Protein AF-A0A2N6A8Q1-F1 (afdb_monomer_lite)

Foldseek 3Di:
DDPPPPPPDDPPPPPDQAPLLVVLVVLLVVLLVCFLVDLDDPDPDDDDDDDDDDDDDDDPCPVVVLQVVCSSGALFLGSVLLVQLLVLLLVLLVLLCPFPDCVRHQDSSNNSLLSSLSSLLQSQWGWDFDDDPDDPLFTFIDGPQPVSLVVSLVVSCVVCVVVCVVRPPDPVVSVLSNLLSNQLSQQLGFPDQAPVQLATDRDRDLPGDLSSLSSNCSSLLCLQAPLVVLVSSLLSVLCNGGVSLVVQLQCQQAVHDDDPVSQVVNLVSVLVSLVSQLSHLRSLVCLQPPFDAHPVGHTGGRSLVSDDPSSSVSVCVNRHRSVVNNVVSVVVSVVSVPDGSQRVSVVNVSHHDD

pLDDT: mean 81.66, std 20.75, range [24.95, 98.5]

Radius of gyration: 23.01 Å; chains: 1; bounding box: 52×52×86 Å

Sequence (354 aa):
MRDDRQTTVDPREVGEKTELTKIMEEKTIHVLQSVGERYGSYQDGMPNPVEDEQFVGYEQNAFEPFTQNINEQLPFHNRNHSEKIVIRVEEMCEEINNSDDPSVHISEEMKAILKYAAAMHDIGQETKIVPYGHGDDENIRNYKSGTNEDISIEQALVEIEAHLQEHIADEETKELYRNIIKHAIEGTKPKNFDLSTGTIYQQLDTEAPWQAHLIAYADIGGSSMAPETYMLEGDSFLLEQNPYILQAFTTYRDGKKVNDETKEKVEKKIKGWDKVQIGWAKGRKQMFFEGSKTEDGDNIPADISHVPDAVQKQLKKRFDKYDTSIDLATQRQELRKDMAFEQLAENFGFAHAA

Secondary structure (DSSP, 8-state):
----------TTS-PPPPHHHHHHHHHHHHHHHHTTT------TTSPP---------S-TTSSHHHHHHHHHS-SSSSHHHHHHHHHHHHHHHHHHHT-S-GGGPPPHHHHHHHHHHHHHTTTT--EEEE--SSSGGG-EEEE-TTHHHHHHHHHHHHHHHHHHHHH---HHHHHHHHHHHHHHHHTTSEEEEETTTTEEEE---TTS-GGGHHHHHHHT-HHHH-HHHHHHHHHHHHHHH-HHHHHHHHHHHTTPPPPHHHHHHHHHHHHHHHHHHHHHHHHHHHHHHT-EE-TT-PEEPPGGGGS-HHHHHHHHHHT--HHHHHHHHHHHHHHHTT--HHHHHHHTT-PPP-

Structure (mmCIF, N/CA/C/O backbone):
data_AF-A0A2N6A8Q1-F1
#
_entry.id   AF-A0A2N6A8Q1-F1
#
loop_
_atom_site.group_PDB
_atom_site.id
_atom_site.type_symbol
_atom_site.label_atom_id
_atom_site.label_alt_id
_atom_site.label_comp_id
_atom_site.label_asym_id
_atom_site.label_entity_id
_atom_site.label_seq_id
_atom_site.pdbx_PDB_ins_code
_atom_site.Cartn_x
_atom_site.Cartn_y
_atom_site.Cartn_z
_atom_site.occupancy
_atom_site.B_iso_or_equiv
_atom_site.auth_seq_id
_atom_site.auth_comp_id
_atom_site.auth_asym_id
_atom_site.auth_atom_id
_atom_site.pdbx_PDB_model_num
ATOM 1 N N . MET A 1 1 ? 20.836 -22.564 -50.838 1.00 40.94 1 MET A N 1
ATOM 2 C CA . MET A 1 1 ? 19.959 -22.798 -49.676 1.00 40.94 1 MET A CA 1
ATOM 3 C C . MET A 1 1 ? 20.847 -22.798 -48.445 1.00 40.94 1 MET A C 1
ATOM 5 O O . MET A 1 1 ? 21.522 -23.788 -48.204 1.00 40.94 1 MET A O 1
ATOM 9 N N . ARG A 1 2 ? 20.975 -21.645 -47.781 1.00 35.62 2 ARG A N 1
ATOM 10 C CA . ARG A 1 2 ? 21.592 -21.547 -46.455 1.00 35.62 2 ARG A CA 1
ATOM 11 C C . ARG A 1 2 ? 20.433 -21.486 -45.468 1.00 35.62 2 ARG A C 1
ATOM 13 O O . ARG A 1 2 ? 19.520 -20.692 -45.661 1.00 35.62 2 ARG A O 1
ATOM 20 N N . ASP A 1 3 ? 20.438 -22.443 -44.555 1.00 40.31 3 ASP A N 1
ATOM 21 C CA . ASP A 1 3 ? 19.442 -22.654 -43.512 1.00 40.31 3 ASP A CA 1
ATOM 22 C C . ASP A 1 3 ? 19.799 -21.703 -42.360 1.00 40.31 3 ASP A C 1
ATOM 24 O O . ASP A 1 3 ? 20.601 -22.048 -41.494 1.00 40.31 3 ASP A O 1
ATOM 28 N N . ASP A 1 4 ? 19.293 -20.467 -42.417 1.00 38.31 4 ASP A N 1
ATOM 29 C CA . ASP A 1 4 ? 19.402 -19.495 -41.324 1.00 38.31 4 ASP A CA 1
ATOM 30 C C . ASP A 1 4 ? 18.372 -19.866 -40.254 1.00 38.31 4 ASP A C 1
ATOM 32 O O . ASP A 1 4 ? 17.245 -19.367 -40.223 1.00 38.31 4 ASP A O 1
ATOM 36 N N . ARG A 1 5 ? 18.753 -20.790 -39.371 1.00 40.62 5 ARG A N 1
ATOM 37 C CA . ARG A 1 5 ? 18.002 -21.040 -38.140 1.00 40.62 5 ARG A CA 1
ATOM 38 C C . ARG A 1 5 ? 18.244 -19.875 -37.193 1.00 40.62 5 ARG A C 1
ATOM 40 O O . ARG A 1 5 ? 19.236 -19.854 -36.470 1.00 40.62 5 ARG A O 1
ATOM 47 N N . GLN A 1 6 ? 17.320 -18.920 -37.197 1.00 38.47 6 GLN A N 1
ATOM 48 C CA . GLN A 1 6 ? 17.099 -18.051 -36.049 1.00 38.47 6 GLN A CA 1
ATOM 49 C C . GLN A 1 6 ? 16.757 -18.946 -34.855 1.00 38.47 6 GLN A C 1
ATOM 51 O O . GLN A 1 6 ? 15.674 -19.522 -34.775 1.00 38.47 6 GLN A O 1
ATOM 56 N N . THR A 1 7 ? 17.714 -19.108 -33.948 1.00 39.59 7 THR A N 1
ATOM 57 C CA . THR A 1 7 ? 17.461 -19.623 -32.607 1.00 39.59 7 THR A CA 1
ATOM 58 C C . THR A 1 7 ? 16.582 -18.608 -31.891 1.00 39.59 7 THR A C 1
ATOM 60 O O . THR A 1 7 ? 17.060 -17.571 -31.436 1.00 39.59 7 THR A O 1
ATOM 63 N N . THR A 1 8 ? 15.283 -18.883 -31.837 1.00 40.97 8 THR A N 1
ATOM 64 C CA . THR A 1 8 ? 14.369 -18.254 -30.887 1.00 40.97 8 THR A CA 1
ATOM 65 C C . THR A 1 8 ? 14.810 -18.684 -29.493 1.00 40.97 8 THR A C 1
ATOM 67 O O . THR A 1 8 ? 14.558 -19.821 -29.093 1.00 40.97 8 THR A O 1
ATOM 70 N N . VAL A 1 9 ? 15.539 -17.811 -28.799 1.00 39.53 9 VAL A N 1
ATOM 71 C CA . VAL A 1 9 ? 15.808 -17.962 -27.367 1.00 39.53 9 VAL A CA 1
ATOM 72 C C . VAL A 1 9 ? 14.459 -17.851 -26.663 1.00 39.53 9 VAL A C 1
ATOM 74 O O . VAL A 1 9 ? 13.722 -16.891 -26.891 1.00 39.53 9 VAL A O 1
ATOM 77 N N . ASP A 1 10 ? 14.101 -18.875 -25.893 1.00 42.53 10 ASP A N 1
ATOM 78 C CA . ASP A 1 10 ? 12.915 -18.845 -25.045 1.00 42.53 10 ASP A CA 1
ATOM 79 C C . ASP A 1 10 ? 13.147 -17.761 -23.975 1.00 42.53 10 ASP A C 1
ATOM 81 O O . ASP A 1 10 ? 14.107 -17.883 -23.213 1.00 42.53 10 ASP A O 1
ATOM 85 N N . PRO A 1 11 ? 12.315 -16.707 -23.885 1.00 46.44 11 PRO A N 1
ATOM 86 C CA . PRO A 1 11 ? 12.474 -15.646 -22.885 1.00 46.44 11 PRO A CA 1
ATOM 87 C C . PRO A 1 11 ? 12.327 -16.140 -21.432 1.00 46.44 11 PRO A C 1
ATOM 89 O O . PRO A 1 11 ? 12.464 -15.354 -20.501 1.00 46.44 11 PRO A O 1
ATOM 92 N N . ARG A 1 12 ? 12.063 -17.439 -21.225 1.00 47.03 12 ARG A N 1
ATOM 93 C CA . ARG A 1 12 ? 12.013 -18.115 -19.922 1.00 47.03 12 ARG A CA 1
ATOM 94 C C . ARG A 1 12 ? 13.314 -18.822 -19.532 1.00 47.03 12 ARG A C 1
ATOM 96 O O . ARG A 1 12 ? 13.332 -19.497 -18.502 1.00 47.03 12 ARG A O 1
ATOM 103 N N . GLU A 1 13 ? 14.393 -18.718 -20.312 1.00 43.72 13 GLU A N 1
ATOM 104 C CA . GLU A 1 13 ? 15.714 -19.082 -19.790 1.00 43.72 13 GLU A CA 1
ATOM 105 C C . GLU A 1 13 ? 16.045 -18.130 -18.637 1.00 43.72 13 GLU A C 1
ATOM 107 O O . GLU A 1 13 ? 16.240 -16.934 -18.839 1.00 43.72 13 GLU A O 1
ATOM 112 N N . VAL A 1 14 ? 16.055 -18.670 -17.414 1.00 49.25 14 VAL A N 1
ATOM 113 C CA . VAL A 1 14 ? 16.472 -17.969 -16.197 1.00 49.25 14 VAL A CA 1
ATOM 114 C C . VAL A 1 14 ? 17.946 -17.607 -16.369 1.00 49.25 14 VAL A C 1
ATOM 116 O O . VAL A 1 14 ? 18.834 -18.388 -16.028 1.00 49.25 14 VAL A O 1
ATOM 119 N N . GLY A 1 15 ? 18.200 -16.455 -16.989 1.00 58.22 15 GLY A N 1
ATOM 120 C CA . GLY A 1 15 ? 19.531 -15.884 -17.107 1.00 58.22 15 GLY A CA 1
ATOM 121 C C . GLY A 1 15 ? 20.139 -15.706 -15.720 1.00 58.22 15 GLY A C 1
ATOM 122 O O . GLY A 1 15 ? 19.426 -15.530 -14.728 1.00 58.22 15 GLY A O 1
ATOM 123 N N . GLU A 1 16 ? 21.466 -15.778 -15.632 1.00 73.31 16 GLU A N 1
ATOM 124 C CA . GLU A 1 16 ? 22.155 -15.428 -14.393 1.00 73.31 16 GLU A CA 1
ATOM 125 C C . GLU A 1 16 ? 21.721 -14.021 -13.959 1.00 73.31 16 GLU A C 1
ATOM 127 O O . GLU A 1 16 ? 21.767 -13.079 -14.752 1.00 73.31 16 GLU A O 1
ATOM 132 N N . LYS A 1 17 ? 21.270 -13.884 -12.704 1.00 86.81 17 LYS A N 1
ATOM 133 C CA . LYS A 1 17 ? 20.898 -12.583 -12.134 1.00 86.81 17 LYS A CA 1
ATOM 134 C C . LYS A 1 17 ? 22.053 -11.601 -12.315 1.00 86.81 17 LYS A C 1
ATOM 136 O O . LYS A 1 17 ? 23.193 -11.933 -11.969 1.00 86.81 17 LYS A O 1
ATOM 141 N N . THR A 1 18 ? 21.747 -10.396 -12.801 1.00 90.00 18 THR A N 1
ATOM 142 C CA . THR A 1 18 ? 22.739 -9.317 -12.877 1.00 90.00 18 THR A CA 1
ATOM 143 C C . THR A 1 18 ? 23.256 -9.003 -11.475 1.00 90.00 18 THR A C 1
ATOM 145 O O . THR A 1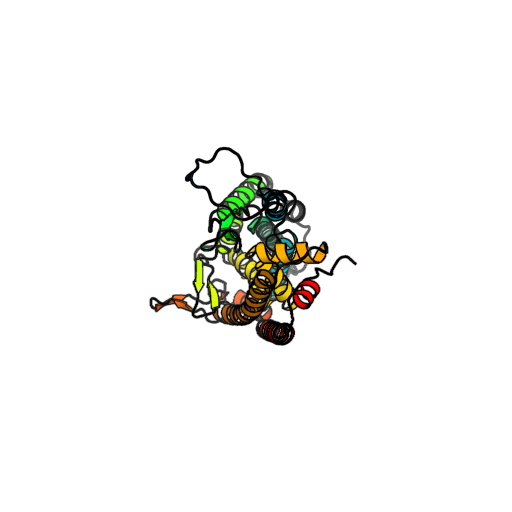 18 ? 22.578 -9.254 -10.475 1.00 90.00 18 THR A O 1
ATOM 148 N N . GLU A 1 19 ? 24.472 -8.467 -11.381 1.00 92.81 19 GLU A N 1
ATOM 149 C CA . GLU A 1 19 ? 25.029 -8.102 -10.077 1.00 92.81 19 GLU A CA 1
ATOM 150 C C . GLU A 1 19 ? 24.172 -7.036 -9.385 1.00 92.81 19 GLU A C 1
ATOM 152 O O . GLU A 1 19 ? 23.875 -7.166 -8.201 1.00 92.81 19 GLU A O 1
ATOM 157 N N . LEU A 1 20 ? 23.650 -6.067 -10.149 1.00 92.38 20 LEU A N 1
ATOM 158 C CA . LEU A 1 20 ? 22.705 -5.082 -9.628 1.00 92.38 20 LEU A CA 1
ATOM 159 C C . LEU A 1 20 ? 21.435 -5.741 -9.074 1.00 92.38 20 LEU A C 1
ATOM 161 O O . LEU A 1 20 ? 20.997 -5.372 -7.990 1.00 92.38 20 LEU A O 1
ATOM 165 N N . THR A 1 21 ? 20.875 -6.745 -9.762 1.00 95.56 21 THR A N 1
ATOM 166 C CA . THR A 1 21 ? 19.697 -7.486 -9.270 1.00 95.56 21 THR A CA 1
ATOM 167 C C . THR A 1 21 ? 19.963 -8.082 -7.885 1.00 95.56 21 THR A C 1
ATOM 169 O O . THR A 1 21 ? 19.154 -7.903 -6.978 1.00 95.56 21 THR A O 1
ATOM 172 N N . LYS A 1 22 ? 21.112 -8.745 -7.689 1.00 95.75 22 LYS A N 1
ATOM 173 C CA . LYS A 1 22 ? 21.476 -9.336 -6.388 1.00 95.75 22 LYS A CA 1
ATOM 174 C C . LYS A 1 22 ? 21.639 -8.268 -5.308 1.00 95.75 22 LYS A C 1
ATOM 176 O O . LYS A 1 22 ? 21.097 -8.423 -4.218 1.00 95.75 22 LYS A O 1
ATOM 181 N N . ILE A 1 23 ? 22.332 -7.172 -5.624 1.00 95.19 23 ILE A N 1
ATOM 182 C CA . ILE A 1 23 ? 22.539 -6.060 -4.688 1.00 95.19 23 ILE A CA 1
ATOM 183 C C . ILE A 1 23 ? 21.193 -5.458 -4.280 1.00 95.19 23 ILE A C 1
ATOM 185 O O . ILE A 1 23 ? 20.958 -5.242 -3.098 1.00 95.19 23 ILE A O 1
ATOM 189 N N . MET A 1 24 ? 20.281 -5.223 -5.224 1.00 96.25 24 MET A N 1
ATOM 190 C CA . MET A 1 24 ? 18.956 -4.674 -4.923 1.00 96.25 24 MET A CA 1
ATOM 191 C C . MET A 1 24 ? 18.111 -5.622 -4.069 1.00 96.25 24 MET A C 1
ATOM 193 O O . MET A 1 24 ? 17.415 -5.166 -3.161 1.00 96.25 24 MET A O 1
ATOM 197 N N . GLU A 1 25 ? 18.202 -6.935 -4.280 1.00 95.81 25 GLU A N 1
ATOM 198 C CA . GLU A 1 25 ? 17.561 -7.925 -3.406 1.00 95.81 25 GLU A CA 1
ATOM 199 C C . GLU A 1 25 ? 18.131 -7.886 -1.978 1.00 95.81 25 GLU A C 1
ATOM 201 O O . GLU A 1 25 ? 17.367 -7.853 -1.011 1.00 95.81 25 GLU A O 1
ATOM 206 N N . GLU A 1 26 ? 19.457 -7.827 -1.829 1.00 95.31 26 GLU A N 1
ATOM 207 C CA . GLU A 1 26 ? 20.118 -7.700 -0.524 1.00 95.31 26 GLU A CA 1
ATOM 208 C C . GLU A 1 26 ? 19.752 -6.387 0.178 1.00 95.31 26 GLU A C 1
ATOM 210 O O . GLU A 1 26 ? 19.434 -6.383 1.370 1.00 95.31 26 GLU A O 1
ATOM 215 N N . LYS A 1 27 ? 19.732 -5.276 -0.564 1.00 94.12 27 LYS A N 1
ATOM 216 C CA . LYS A 1 27 ? 19.331 -3.959 -0.062 1.00 94.12 27 LYS A CA 1
ATOM 217 C C . LYS A 1 27 ? 17.878 -3.934 0.374 1.00 94.12 27 LYS A C 1
ATOM 219 O O . LYS A 1 27 ? 17.594 -3.448 1.460 1.00 94.12 27 LYS A O 1
ATOM 224 N N . THR A 1 28 ? 16.980 -4.529 -0.405 1.00 95.88 28 THR A N 1
ATOM 225 C CA . THR A 1 28 ? 15.569 -4.681 -0.028 1.00 95.88 28 THR A CA 1
ATOM 226 C C . THR A 1 28 ? 15.453 -5.378 1.331 1.00 95.88 28 THR A C 1
ATOM 228 O O . THR A 1 28 ? 14.771 -4.883 2.222 1.00 95.88 28 THR A O 1
ATOM 231 N N . ILE A 1 29 ? 16.174 -6.486 1.540 1.00 93.62 29 ILE A N 1
ATOM 232 C CA . ILE A 1 29 ? 16.180 -7.206 2.824 1.00 93.62 29 ILE A CA 1
ATOM 233 C C . ILE A 1 29 ? 16.749 -6.332 3.950 1.00 93.62 29 ILE A C 1
ATOM 235 O O . ILE A 1 29 ? 16.171 -6.290 5.036 1.00 93.62 29 ILE A O 1
ATOM 239 N N . HIS A 1 30 ? 17.862 -5.636 3.705 1.00 90.88 30 HIS A N 1
ATOM 240 C CA . HIS A 1 30 ? 18.494 -4.766 4.697 1.00 90.88 30 HIS A CA 1
ATOM 241 C C . HIS A 1 30 ? 17.577 -3.616 5.129 1.00 90.88 30 HIS A C 1
ATOM 243 O O . HIS A 1 30 ? 17.427 -3.361 6.324 1.00 90.88 30 HIS A O 1
ATOM 249 N N . VAL A 1 31 ? 16.914 -2.971 4.168 1.00 89.00 31 VAL A N 1
ATOM 250 C CA . VAL A 1 31 ? 15.929 -1.918 4.421 1.00 89.00 31 VAL A CA 1
ATOM 251 C C . VAL A 1 31 ? 14.809 -2.472 5.286 1.00 89.00 31 VAL A C 1
ATOM 253 O O . VAL A 1 31 ? 14.607 -1.970 6.386 1.00 89.00 31 VAL A O 1
ATOM 256 N N . LEU A 1 32 ? 14.165 -3.569 4.874 1.00 87.56 32 LEU A N 1
ATOM 257 C CA . LEU A 1 32 ? 13.068 -4.179 5.634 1.00 87.56 32 LEU A CA 1
ATOM 258 C C . LEU A 1 32 ? 13.480 -4.571 7.060 1.00 87.56 32 LEU A C 1
ATOM 260 O O . LEU A 1 32 ? 12.670 -4.478 7.973 1.00 87.56 32 LEU A O 1
ATOM 264 N N . GLN A 1 33 ? 14.731 -4.983 7.280 1.00 83.94 33 GLN A N 1
ATOM 265 C CA . GLN A 1 33 ? 15.249 -5.269 8.621 1.00 83.94 33 GLN A CA 1
ATOM 266 C C . GLN A 1 33 ? 15.471 -4.012 9.473 1.00 83.94 33 GLN A C 1
ATOM 268 O O . GLN A 1 33 ? 15.377 -4.105 10.691 1.00 83.94 33 GLN A O 1
ATOM 273 N N . SER A 1 34 ? 15.748 -2.864 8.853 1.00 77.38 34 SER A N 1
ATOM 274 C CA . SER A 1 34 ? 15.989 -1.596 9.555 1.00 77.38 34 SER A CA 1
ATOM 275 C C . SER A 1 34 ? 14.724 -0.752 9.765 1.00 77.38 34 SER A C 1
ATOM 277 O O . SER A 1 34 ? 14.672 0.037 10.713 1.00 77.38 34 SER A O 1
ATOM 279 N N . VAL A 1 35 ? 13.680 -0.948 8.946 1.00 68.75 35 VAL A N 1
ATOM 280 C CA . VAL A 1 35 ? 12.334 -0.406 9.192 1.00 68.75 35 VAL A CA 1
ATOM 281 C C . VAL A 1 35 ? 11.839 -0.978 10.528 1.00 68.75 35 VAL A C 1
ATOM 283 O O . VAL A 1 35 ? 11.717 -2.190 10.684 1.00 68.75 35 VAL A O 1
ATOM 286 N N . GLY A 1 36 ? 11.592 -0.128 11.528 1.00 51.16 36 GLY A N 1
ATOM 287 C CA . GLY A 1 36 ? 11.292 -0.574 12.900 1.00 51.16 36 GLY A CA 1
ATOM 288 C C . GLY A 1 36 ? 12.426 -0.445 13.913 1.00 51.16 36 GLY A C 1
ATOM 289 O O . GLY A 1 36 ? 12.140 -0.369 15.103 1.00 51.16 36 GLY A O 1
ATOM 290 N N . GLU A 1 37 ? 13.686 -0.365 13.480 1.00 43.78 37 GLU A N 1
ATOM 291 C CA . GLU A 1 37 ? 14.828 -0.103 14.375 1.00 43.78 37 GLU A CA 1
ATOM 292 C C . GLU A 1 37 ? 15.184 1.392 14.446 1.00 43.78 37 GLU A C 1
ATOM 294 O O . GLU A 1 37 ? 15.892 1.830 15.354 1.00 43.78 37 GLU A O 1
ATOM 299 N N . ARG A 1 38 ? 14.699 2.187 13.485 1.00 39.78 38 ARG A N 1
ATOM 300 C CA . ARG A 1 38 ? 14.964 3.623 13.356 1.00 39.78 38 ARG A CA 1
ATOM 301 C C . ARG A 1 38 ? 13.685 4.386 13.021 1.00 39.78 38 ARG A C 1
ATOM 303 O O . ARG A 1 38 ? 13.521 4.835 11.895 1.00 39.78 38 ARG A O 1
ATOM 310 N N . TYR A 1 39 ? 12.794 4.573 13.987 1.00 37.88 39 TYR A N 1
ATOM 311 C CA . TYR A 1 39 ? 11.871 5.705 13.893 1.00 37.88 39 TYR A CA 1
ATOM 312 C C . TYR A 1 39 ? 12.528 6.911 14.547 1.00 37.88 39 TYR A C 1
ATOM 314 O O . TYR A 1 39 ? 13.068 6.819 15.650 1.00 37.88 39 TYR A O 1
ATOM 322 N N . GLY A 1 40 ? 12.575 8.012 13.797 1.00 36.47 40 GLY A N 1
ATOM 323 C CA . GLY A 1 40 ? 13.373 9.187 14.108 1.00 36.47 40 GLY A CA 1
ATOM 324 C C . GLY A 1 40 ? 13.156 9.688 15.532 1.00 36.47 40 GLY A C 1
ATOM 325 O O . GLY A 1 40 ? 12.100 10.215 15.874 1.00 36.47 40 GLY A O 1
ATOM 326 N N . SER A 1 41 ? 14.206 9.610 16.348 1.00 32.16 41 SER A N 1
ATOM 327 C CA . SER A 1 41 ? 14.380 10.573 17.424 1.00 32.16 41 SER A CA 1
ATOM 328 C C . SER A 1 41 ? 14.434 11.955 16.780 1.00 32.16 41 SER A C 1
ATOM 330 O O . SER A 1 41 ? 15.253 12.174 15.884 1.00 32.16 41 SER A O 1
ATOM 332 N N . TYR A 1 42 ? 13.583 12.868 17.240 1.00 30.80 42 TYR A N 1
ATOM 333 C CA . TYR A 1 42 ? 13.660 14.293 16.932 1.00 30.80 42 TYR A CA 1
ATOM 334 C C . TYR A 1 42 ? 15.131 14.738 16.976 1.00 30.80 42 TYR A C 1
ATOM 336 O O . TYR A 1 42 ? 15.748 14.698 18.041 1.00 30.80 42 TYR A O 1
ATOM 344 N N . GLN A 1 43 ? 15.733 15.099 15.838 1.00 29.02 43 GLN A N 1
ATOM 345 C CA . GLN A 1 43 ? 17.053 15.721 15.877 1.00 29.02 43 GLN A CA 1
ATOM 346 C C . GLN A 1 43 ? 16.881 17.159 16.373 1.00 29.02 43 GLN A C 1
ATOM 348 O O . GLN A 1 43 ? 16.218 17.981 15.737 1.00 29.02 43 GLN A O 1
ATOM 353 N N . ASP A 1 44 ? 17.464 17.441 17.538 1.00 27.91 44 ASP A N 1
ATOM 354 C CA . ASP A 1 44 ? 17.649 18.787 18.078 1.00 27.91 44 ASP A CA 1
ATOM 355 C C . ASP A 1 44 ? 18.278 19.693 17.004 1.00 27.91 44 ASP A C 1
ATOM 357 O O . ASP A 1 44 ? 19.391 19.430 16.543 1.00 27.91 44 ASP A O 1
ATOM 361 N N . GLY A 1 45 ? 17.583 20.762 16.595 1.00 29.31 45 GLY A N 1
ATOM 362 C CA . GLY A 1 45 ? 18.168 21.777 15.705 1.00 29.31 45 GLY A CA 1
ATOM 363 C C . GLY A 1 45 ? 17.241 22.485 14.714 1.00 29.31 45 GLY A C 1
ATOM 364 O O . GLY A 1 45 ? 17.666 23.471 14.115 1.00 29.31 45 GLY A O 1
ATOM 365 N N . MET A 1 46 ? 15.989 22.055 14.538 1.00 24.95 46 MET A N 1
ATOM 366 C CA . MET A 1 46 ? 15.029 22.770 13.678 1.00 24.95 46 MET A CA 1
ATOM 367 C C . MET A 1 46 ? 14.206 23.789 14.490 1.00 24.95 46 MET A C 1
ATOM 369 O O . MET A 1 46 ? 13.717 23.446 15.569 1.00 24.95 46 MET A O 1
ATOM 373 N N . PRO A 1 47 ? 14.048 25.040 14.014 1.00 26.30 47 PRO A N 1
ATOM 374 C CA . PRO A 1 47 ? 13.502 26.129 14.815 1.00 26.30 47 PRO A CA 1
ATOM 375 C C . PRO A 1 47 ? 12.023 25.921 15.160 1.00 26.30 47 PRO A C 1
ATOM 377 O O . PRO A 1 47 ? 11.179 25.702 14.291 1.00 26.30 47 PRO A O 1
ATOM 380 N N . ASN A 1 48 ? 11.740 26.030 16.459 1.00 28.08 48 ASN A N 1
ATOM 381 C CA . ASN A 1 48 ? 10.411 26.061 17.061 1.00 28.08 48 ASN A CA 1
ATOM 382 C C . ASN A 1 48 ? 9.577 27.232 16.518 1.00 28.08 48 ASN A C 1
ATOM 384 O O . ASN A 1 48 ? 10.075 28.352 16.384 1.00 28.08 48 ASN A O 1
ATOM 388 N N . PRO A 1 49 ? 8.278 27.001 16.312 1.00 28.30 49 PRO A N 1
ATOM 389 C CA . PRO A 1 49 ? 7.285 27.786 17.042 1.00 28.30 49 PRO A CA 1
ATOM 390 C C . PRO A 1 49 ? 6.257 26.795 17.628 1.00 28.30 49 PRO A C 1
ATOM 392 O O . PRO A 1 49 ? 5.806 25.887 16.939 1.00 28.30 49 PRO A O 1
ATOM 395 N N . VAL A 1 50 ? 5.871 26.826 18.898 1.00 26.20 50 VAL A N 1
ATOM 396 C CA . VAL A 1 50 ? 5.330 27.938 19.682 1.00 26.20 50 VAL A CA 1
ATOM 397 C C . VAL A 1 50 ? 5.417 27.516 21.162 1.00 26.20 50 VAL A C 1
ATOM 399 O O . VAL A 1 50 ? 5.094 26.374 21.486 1.00 26.20 50 VAL A O 1
ATOM 402 N N . GLU A 1 51 ? 5.889 28.416 22.027 1.00 32.84 51 GLU A N 1
ATOM 403 C CA . GLU A 1 51 ? 5.756 28.329 23.490 1.00 32.84 51 GLU A CA 1
ATOM 404 C C . GLU A 1 51 ? 4.345 28.751 23.943 1.00 32.84 51 GLU A C 1
ATOM 406 O O . GLU A 1 51 ? 3.669 29.487 23.225 1.00 32.84 51 GLU A O 1
ATOM 411 N N . ASP A 1 52 ? 3.999 28.350 25.173 1.00 30.22 52 ASP A N 1
ATOM 412 C CA . ASP A 1 52 ? 2.824 28.712 25.991 1.00 30.22 52 ASP A CA 1
ATOM 413 C C . ASP A 1 52 ? 1.535 27.904 25.711 1.00 30.22 52 ASP A C 1
ATOM 415 O O . ASP A 1 52 ? 1.177 27.638 24.572 1.00 30.22 52 ASP A O 1
ATOM 419 N N . GLU A 1 53 ? 0.758 27.429 26.691 1.00 29.59 53 GLU A N 1
ATOM 420 C CA . GLU A 1 53 ? 0.640 27.777 28.110 1.00 29.59 53 GLU A CA 1
ATOM 421 C C . GLU A 1 53 ? -0.070 26.629 28.880 1.00 29.59 53 GLU A C 1
ATOM 423 O O . GLU A 1 53 ? -0.697 25.744 28.303 1.00 29.59 53 GLU A O 1
ATOM 428 N N . GLN A 1 54 ? 0.054 26.670 30.207 1.00 33.47 54 GLN A N 1
ATOM 429 C CA . GLN A 1 54 ? -0.424 25.745 31.248 1.00 33.47 54 GLN A CA 1
ATOM 430 C C . GLN A 1 54 ? -1.863 25.208 31.079 1.00 33.47 54 GLN A C 1
ATOM 432 O O . GLN A 1 54 ? -2.753 26.017 30.876 1.00 33.47 54 GLN A O 1
ATOM 437 N N . PHE A 1 55 ? -2.135 23.920 31.364 1.00 27.52 55 PHE A N 1
ATOM 438 C CA . PHE A 1 55 ? -3.362 23.486 32.070 1.00 27.52 55 PHE A CA 1
ATOM 439 C C . PHE A 1 55 ? -3.271 22.053 32.645 1.00 27.52 55 PHE A C 1
ATOM 441 O O . PHE A 1 55 ? -2.380 21.273 32.334 1.00 27.52 55 PHE A O 1
ATOM 448 N N . VAL A 1 56 ? -4.172 21.790 33.592 1.00 28.70 56 VAL A N 1
ATOM 449 C CA . VAL A 1 56 ? -4.182 20.753 34.637 1.00 28.70 56 VAL A CA 1
ATOM 450 C C . VAL A 1 56 ? -5.026 19.549 34.200 1.00 28.70 56 VAL A C 1
ATOM 452 O O . VAL A 1 56 ? -6.174 19.771 33.822 1.00 28.70 56 VAL A O 1
ATOM 455 N N . GLY A 1 57 ? -4.542 18.297 34.318 1.00 27.61 57 GLY A N 1
ATOM 456 C CA . GLY A 1 57 ? -5.424 17.165 33.985 1.00 27.61 57 GLY A CA 1
ATOM 457 C C . GLY A 1 57 ? -4.996 15.698 34.107 1.00 27.61 57 GLY A C 1
ATOM 458 O O . GLY A 1 57 ? -5.895 14.899 34.291 1.00 27.61 57 GLY A O 1
ATOM 459 N N . TYR A 1 58 ? -3.721 15.298 34.074 1.00 30.70 58 TYR A N 1
ATOM 460 C CA . TYR A 1 58 ? -3.269 13.919 34.376 1.00 30.70 58 TYR A CA 1
ATOM 461 C C . TYR A 1 58 ? -1.897 13.967 35.062 1.00 30.70 58 TYR A C 1
ATOM 463 O O . TYR A 1 58 ? -1.231 15.002 35.014 1.00 30.70 58 TYR A O 1
ATOM 471 N N . GLU A 1 59 ? -1.461 12.887 35.729 1.00 32.38 59 GLU A N 1
ATOM 472 C CA . GLU A 1 59 ? -0.076 12.805 36.217 1.00 32.38 59 GLU A CA 1
ATOM 473 C C . GLU A 1 59 ? 0.873 13.066 35.041 1.00 32.38 59 GLU A C 1
ATOM 475 O O . GLU A 1 59 ? 0.934 12.282 34.094 1.00 32.38 59 GLU A O 1
ATOM 480 N N . GLN A 1 60 ? 1.587 14.191 35.123 1.00 34.50 60 GLN A N 1
ATOM 481 C CA . GLN A 1 60 ? 2.321 14.873 34.051 1.00 34.50 60 GLN A CA 1
ATOM 482 C C . GLN A 1 60 ? 3.377 14.020 33.323 1.00 34.50 60 GLN A C 1
ATOM 484 O O . GLN A 1 60 ? 3.953 14.477 32.349 1.00 34.50 60 GLN A O 1
ATOM 489 N N . ASN A 1 61 ? 3.601 12.775 33.751 1.00 37.50 61 ASN A N 1
ATOM 490 C CA . ASN A 1 61 ? 4.695 11.914 33.309 1.00 37.50 61 ASN A CA 1
ATOM 491 C C . ASN A 1 61 ? 4.245 10.487 32.920 1.00 37.50 61 ASN A C 1
ATOM 493 O O . ASN A 1 61 ? 5.090 9.620 32.715 1.00 37.50 61 ASN A O 1
ATOM 497 N N . ALA A 1 62 ? 2.937 10.192 32.850 1.00 38.84 62 ALA A N 1
ATOM 498 C CA . ALA A 1 62 ? 2.453 8.866 32.427 1.00 38.84 62 ALA A CA 1
ATOM 499 C C . ALA A 1 62 ? 2.310 8.738 30.900 1.00 38.84 62 ALA A C 1
ATOM 501 O O . ALA A 1 62 ? 2.383 7.631 30.366 1.00 38.84 62 ALA A O 1
ATOM 502 N N . PHE A 1 63 ? 2.112 9.864 30.206 1.00 42.28 63 PHE A N 1
ATOM 503 C CA . PHE A 1 63 ? 2.013 9.890 28.750 1.00 42.28 63 PHE A CA 1
ATOM 504 C C . PHE A 1 63 ? 3.405 9.811 28.113 1.00 42.28 63 PHE A C 1
ATOM 506 O O . PHE A 1 63 ? 3.611 8.938 27.286 1.00 42.28 63 PHE A O 1
ATOM 513 N N . GLU A 1 64 ? 4.388 10.598 28.573 1.00 47.69 64 GLU A N 1
ATOM 514 C CA . GLU A 1 64 ? 5.747 10.681 27.993 1.00 47.69 64 GLU A CA 1
ATOM 515 C C . GLU A 1 64 ? 6.429 9.329 27.683 1.00 47.69 64 GLU A C 1
ATOM 517 O O . GLU A 1 64 ? 6.864 9.147 26.543 1.00 47.69 64 GLU A O 1
ATOM 522 N N . PRO A 1 65 ? 6.483 8.341 28.604 1.00 46.44 65 PRO A N 1
ATOM 523 C CA . PRO A 1 65 ? 7.101 7.044 28.311 1.00 46.44 65 PRO A CA 1
ATOM 524 C C . PRO A 1 65 ? 6.321 6.219 27.275 1.00 46.44 65 PRO A C 1
ATOM 526 O O . PRO A 1 65 ? 6.904 5.434 26.528 1.00 46.44 65 PRO A O 1
ATOM 529 N N . PHE A 1 66 ? 4.997 6.387 27.225 1.00 46.75 66 PHE A N 1
ATOM 530 C CA . PHE A 1 66 ? 4.110 5.730 26.266 1.00 46.75 66 PHE A CA 1
ATOM 531 C C . PHE A 1 66 ? 4.200 6.395 24.881 1.00 46.75 66 PHE A C 1
ATOM 533 O O . PHE A 1 66 ? 4.285 5.696 23.872 1.00 46.75 66 PHE A O 1
ATOM 540 N N . THR A 1 67 ? 4.286 7.730 24.820 1.00 49.09 67 THR A N 1
ATOM 541 C CA . THR A 1 67 ? 4.523 8.491 23.583 1.00 49.09 67 THR A CA 1
ATOM 542 C C . THR A 1 67 ? 5.873 8.151 22.967 1.00 49.09 67 THR A C 1
ATOM 544 O O . THR A 1 67 ? 5.948 7.973 21.755 1.00 49.09 67 THR A O 1
ATOM 547 N N . GLN A 1 68 ? 6.931 8.040 23.780 1.00 49.69 68 GLN A N 1
ATOM 548 C CA . GLN A 1 68 ? 8.270 7.720 23.286 1.00 49.69 68 GLN A CA 1
ATOM 549 C C . GLN A 1 68 ? 8.310 6.324 22.643 1.00 49.69 68 GLN A C 1
ATOM 551 O O . GLN A 1 68 ? 8.781 6.184 21.521 1.00 49.69 68 GLN A O 1
ATOM 556 N N . ASN A 1 69 ? 7.700 5.322 23.284 1.00 51.06 69 ASN A N 1
ATOM 557 C CA . ASN A 1 69 ? 7.654 3.949 22.770 1.00 51.06 69 ASN A CA 1
ATOM 558 C C . ASN A 1 69 ? 6.826 3.820 21.470 1.00 51.06 69 ASN A C 1
ATOM 560 O O . ASN A 1 69 ? 7.240 3.151 20.531 1.00 51.06 69 ASN A O 1
ATOM 564 N N . ILE A 1 70 ? 5.687 4.516 21.360 1.00 51.53 70 ILE A N 1
ATOM 565 C CA . ILE A 1 70 ? 4.821 4.431 20.163 1.00 51.53 70 ILE A CA 1
ATOM 566 C C . ILE A 1 70 ? 5.350 5.282 19.007 1.00 51.53 70 ILE A C 1
ATOM 568 O O . ILE A 1 70 ? 5.086 4.978 17.847 1.00 51.53 70 ILE A O 1
ATOM 572 N N . ASN A 1 71 ? 6.107 6.342 19.286 1.00 51.84 71 ASN A N 1
ATOM 573 C CA . ASN A 1 71 ? 6.822 7.060 18.233 1.00 51.84 71 ASN A CA 1
ATOM 574 C C . ASN A 1 71 ? 7.999 6.241 17.686 1.00 51.84 71 ASN A C 1
ATOM 576 O O . ASN A 1 71 ? 8.342 6.414 16.524 1.00 51.84 71 ASN A O 1
ATOM 580 N N . GLU A 1 72 ? 8.574 5.342 18.491 1.00 55.50 72 GLU A N 1
ATOM 581 C CA . GLU A 1 72 ? 9.658 4.441 18.087 1.00 55.50 72 GLU A CA 1
ATOM 582 C C . GLU A 1 72 ? 9.164 3.153 17.397 1.00 55.50 72 GLU A C 1
ATOM 584 O O . GLU A 1 72 ? 9.960 2.482 16.747 1.00 55.50 72 GLU A O 1
ATOM 589 N N . GLN A 1 73 ? 7.879 2.786 17.517 1.00 67.56 73 GLN A N 1
ATOM 590 C CA . GLN A 1 73 ? 7.283 1.600 16.880 1.00 67.56 73 GLN A CA 1
ATOM 591 C C . GLN A 1 73 ? 5.844 1.875 16.418 1.00 67.56 73 GLN A C 1
ATOM 593 O O . GLN A 1 73 ? 4.875 1.693 17.161 1.00 67.56 73 GLN A O 1
ATOM 598 N N . LEU A 1 74 ? 5.698 2.299 15.164 1.00 77.75 74 LEU A N 1
ATOM 599 C CA . LEU A 1 74 ? 4.396 2.593 14.569 1.00 77.75 74 LEU A CA 1
ATOM 600 C C . LEU A 1 74 ? 3.545 1.313 14.364 1.00 77.75 74 LEU A C 1
ATOM 602 O O . LEU A 1 74 ? 4.045 0.319 13.830 1.00 77.75 74 LEU A O 1
ATOM 606 N N . PRO A 1 75 ? 2.251 1.291 14.757 1.00 84.25 75 PRO A N 1
ATOM 607 C CA . PRO A 1 75 ? 1.390 0.119 14.561 1.00 84.25 75 PRO A CA 1
ATOM 608 C C . PRO A 1 75 ? 1.113 -0.269 13.100 1.00 84.25 75 PRO A C 1
ATOM 610 O O . PRO A 1 75 ? 0.867 -1.451 12.835 1.00 84.25 75 PRO A O 1
ATOM 613 N N . PHE A 1 76 ? 1.126 0.687 12.167 1.00 88.06 76 PHE A N 1
ATOM 614 C CA . PHE A 1 76 ? 0.835 0.471 10.750 1.00 88.06 76 PHE A CA 1
ATOM 615 C C . PHE A 1 76 ? 2.052 0.684 9.859 1.00 88.06 76 PHE A C 1
ATOM 617 O O . PHE A 1 76 ? 2.498 -0.296 9.269 1.00 88.06 76 PHE A O 1
ATOM 624 N N . HIS A 1 77 ? 2.603 1.901 9.780 1.00 89.00 77 HIS A N 1
ATOM 625 C CA . HIS A 1 77 ? 3.742 2.201 8.900 1.00 89.00 77 HIS A CA 1
ATOM 626 C C . HIS A 1 77 ? 5.014 1.617 9.517 1.00 89.00 77 HIS A C 1
ATOM 628 O O . HIS A 1 77 ? 5.810 2.346 10.093 1.00 89.00 77 HIS A O 1
ATOM 634 N N . ASN A 1 78 ? 5.152 0.291 9.470 1.00 84.56 78 ASN A N 1
ATOM 635 C CA . ASN A 1 78 ? 6.231 -0.519 10.023 1.00 84.56 78 ASN A CA 1
ATOM 636 C C . ASN A 1 78 ? 6.726 -1.551 9.013 1.00 84.56 78 ASN A C 1
ATOM 638 O O . ASN A 1 78 ? 6.217 -1.658 7.899 1.00 84.56 78 ASN A O 1
ATOM 642 N N . ARG A 1 79 ? 7.704 -2.360 9.430 1.00 87.62 79 ARG A N 1
ATOM 643 C CA . ARG A 1 79 ? 8.307 -3.405 8.600 1.00 87.62 79 ARG A CA 1
ATOM 644 C C . ARG A 1 79 ? 7.279 -4.279 7.892 1.00 87.62 79 ARG A C 1
ATOM 646 O O . ARG A 1 79 ? 7.445 -4.576 6.717 1.00 87.62 79 ARG A O 1
ATOM 653 N N . ASN A 1 80 ? 6.240 -4.713 8.603 1.00 87.25 80 ASN A N 1
ATOM 654 C CA . ASN A 1 80 ? 5.249 -5.626 8.046 1.00 87.25 80 ASN A CA 1
ATOM 655 C C . ASN A 1 80 ? 4.402 -4.949 6.955 1.00 87.25 80 ASN A C 1
ATOM 657 O O . ASN A 1 80 ? 4.016 -5.620 6.002 1.00 87.25 80 ASN A O 1
ATOM 661 N N . HIS A 1 81 ? 4.142 -3.641 7.053 1.00 91.12 81 HIS A N 1
ATOM 662 C CA . HIS A 1 81 ? 3.532 -2.883 5.955 1.00 91.12 81 HIS A CA 1
ATOM 663 C C . HIS A 1 81 ? 4.461 -2.851 4.737 1.00 91.12 81 HIS A C 1
ATOM 665 O O . HIS A 1 81 ? 4.077 -3.343 3.676 1.00 91.12 81 HIS A O 1
ATOM 671 N N . SER A 1 82 ? 5.720 -2.429 4.899 1.00 93.31 82 SER A N 1
ATOM 672 C CA . SER A 1 82 ? 6.699 -2.407 3.800 1.00 93.31 82 SER A CA 1
ATOM 673 C C . SER A 1 82 ? 6.905 -3.783 3.151 1.00 93.31 82 SER A C 1
ATOM 675 O O . SER A 1 82 ? 6.927 -3.890 1.926 1.00 93.31 82 SER A O 1
ATOM 677 N N . GLU A 1 83 ? 6.984 -4.861 3.939 1.00 92.81 83 GLU A N 1
ATOM 678 C CA . GLU A 1 83 ? 7.067 -6.241 3.433 1.00 92.81 83 GLU A CA 1
ATOM 679 C C . GLU A 1 83 ? 5.862 -6.594 2.552 1.00 92.81 83 GLU A C 1
ATOM 681 O O . GLU A 1 83 ? 6.019 -7.186 1.482 1.00 92.81 83 GLU A O 1
ATOM 686 N N . LYS A 1 84 ? 4.653 -6.200 2.963 1.00 93.69 84 LYS A N 1
ATOM 687 C CA . LYS A 1 84 ? 3.434 -6.440 2.185 1.00 93.69 84 LYS A CA 1
ATOM 688 C C . LYS A 1 84 ? 3.401 -5.634 0.894 1.00 93.69 84 LYS A C 1
ATOM 690 O O . LYS A 1 84 ? 2.934 -6.166 -0.114 1.00 93.69 84 LYS A O 1
ATOM 695 N N . ILE A 1 85 ? 3.921 -4.406 0.887 1.00 96.50 85 ILE A N 1
ATOM 696 C CA . ILE A 1 85 ? 4.026 -3.601 -0.338 1.00 96.50 85 ILE A CA 1
ATOM 697 C C . ILE A 1 85 ? 5.001 -4.262 -1.316 1.00 96.50 85 ILE A C 1
ATOM 699 O O . ILE A 1 85 ? 4.655 -4.458 -2.481 1.00 96.50 85 ILE A O 1
ATOM 703 N N . VAL A 1 86 ? 6.166 -4.712 -0.837 1.00 97.81 86 VAL A N 1
ATOM 704 C CA . VAL A 1 86 ? 7.150 -5.458 -1.644 1.00 97.81 86 VAL A CA 1
ATOM 705 C C . VAL A 1 86 ? 6.530 -6.716 -2.265 1.00 97.81 86 VAL A C 1
ATOM 707 O O . VAL A 1 86 ? 6.703 -6.953 -3.461 1.00 97.81 86 VAL A O 1
ATOM 710 N N . ILE A 1 87 ? 5.774 -7.498 -1.484 1.00 97.00 87 ILE A N 1
ATOM 711 C CA . ILE A 1 87 ? 5.084 -8.703 -1.976 1.00 97.00 87 ILE A CA 1
ATOM 712 C C . ILE A 1 87 ? 4.061 -8.346 -3.062 1.00 97.00 87 ILE A C 1
ATOM 714 O O . ILE A 1 87 ? 4.043 -8.975 -4.116 1.00 97.00 87 ILE A O 1
ATOM 718 N N . ARG A 1 88 ? 3.229 -7.320 -2.848 1.00 98.00 88 ARG A N 1
ATOM 719 C CA . ARG A 1 88 ? 2.228 -6.891 -3.842 1.00 98.00 88 ARG A CA 1
ATOM 720 C C . ARG A 1 88 ? 2.879 -6.424 -5.142 1.00 98.00 88 ARG A C 1
ATOM 722 O O . ARG A 1 88 ? 2.384 -6.752 -6.217 1.00 98.00 88 ARG A O 1
ATOM 729 N N . VAL A 1 89 ? 3.986 -5.685 -5.060 1.00 98.38 89 VAL A N 1
ATOM 730 C CA . VAL A 1 89 ? 4.761 -5.270 -6.239 1.00 98.38 89 VAL A CA 1
ATOM 731 C C . VAL A 1 89 ? 5.281 -6.482 -7.006 1.00 98.38 89 VAL A C 1
ATOM 733 O O . VAL A 1 89 ? 5.140 -6.530 -8.228 1.00 98.38 89 VAL A O 1
ATOM 736 N N . GLU A 1 90 ? 5.827 -7.481 -6.312 1.00 98.12 90 GLU A N 1
ATOM 737 C CA . GLU A 1 90 ? 6.280 -8.726 -6.936 1.00 98.12 90 GLU A CA 1
ATOM 738 C C . GLU A 1 90 ? 5.132 -9.463 -7.641 1.00 98.12 90 GLU A C 1
ATOM 740 O O . GLU A 1 90 ? 5.247 -9.768 -8.827 1.00 98.12 90 GLU A O 1
ATOM 745 N N . GLU A 1 91 ? 3.991 -9.641 -6.971 1.00 98.06 91 GLU A N 1
ATOM 746 C CA . GLU A 1 91 ? 2.802 -10.273 -7.557 1.00 98.06 91 GLU A CA 1
ATOM 747 C C . GLU A 1 91 ? 2.257 -9.517 -8.781 1.00 98.06 91 GLU A C 1
ATOM 749 O O . GLU A 1 91 ? 1.783 -10.135 -9.738 1.00 98.06 91 GLU A O 1
ATOM 754 N N . MET A 1 92 ? 2.304 -8.179 -8.770 1.00 98.50 92 MET A N 1
ATOM 755 C CA . MET A 1 92 ? 1.928 -7.370 -9.932 1.00 98.50 92 MET A CA 1
ATOM 756 C C . MET A 1 92 ? 2.893 -7.576 -11.094 1.00 98.50 92 MET A C 1
ATOM 758 O O . MET A 1 92 ? 2.437 -7.750 -12.223 1.00 98.50 92 MET A O 1
ATOM 762 N N . CYS A 1 93 ? 4.202 -7.596 -10.835 1.00 98.31 93 CYS A N 1
ATOM 763 C CA . CYS A 1 93 ? 5.199 -7.844 -11.874 1.00 98.31 93 CYS A CA 1
ATOM 764 C C . CYS A 1 93 ? 5.017 -9.232 -12.504 1.00 98.31 93 CYS A C 1
ATOM 766 O O . CYS A 1 93 ? 5.050 -9.365 -13.727 1.00 98.31 93 CYS A O 1
ATOM 768 N N . GLU A 1 94 ? 4.756 -10.254 -11.687 1.00 97.81 94 GLU A N 1
ATOM 769 C CA . GLU A 1 94 ? 4.466 -11.612 -12.156 1.00 97.81 94 GLU A CA 1
ATOM 770 C C . GLU A 1 94 ? 3.193 -11.673 -13.011 1.00 97.81 94 GLU A C 1
ATOM 772 O O . GLU A 1 94 ? 3.193 -12.294 -14.074 1.00 97.81 94 GLU A O 1
ATOM 777 N N . GLU A 1 95 ? 2.113 -11.000 -12.597 1.00 98.06 95 GLU A N 1
ATOM 778 C CA . GLU A 1 95 ? 0.879 -10.957 -13.388 1.00 98.06 95 GLU A CA 1
ATOM 779 C C . GLU A 1 95 ? 1.080 -10.218 -14.719 1.00 98.06 95 GLU A C 1
ATOM 781 O O . GLU A 1 95 ? 0.582 -10.659 -15.755 1.00 98.06 95 GLU A O 1
ATOM 786 N N . ILE A 1 96 ? 1.842 -9.121 -14.723 1.00 98.44 96 ILE A N 1
ATOM 787 C CA . ILE A 1 96 ? 2.179 -8.373 -15.941 1.00 98.44 96 ILE A CA 1
ATOM 788 C C . ILE A 1 96 ? 2.999 -9.240 -16.903 1.00 98.44 96 ILE A C 1
ATOM 790 O O . ILE A 1 96 ? 2.729 -9.243 -18.106 1.00 98.44 96 ILE A O 1
ATOM 794 N N . ASN A 1 97 ? 3.928 -10.043 -16.385 1.00 97.62 97 ASN A N 1
ATOM 795 C CA . ASN A 1 97 ? 4.744 -10.959 -17.185 1.00 97.62 97 ASN A CA 1
ATOM 796 C C . ASN A 1 97 ? 3.953 -12.148 -17.762 1.00 97.62 97 ASN A C 1
ATOM 798 O O . ASN A 1 97 ? 4.427 -12.801 -18.689 1.00 97.62 97 ASN A O 1
ATOM 802 N N . ASN A 1 98 ? 2.712 -12.378 -17.313 1.00 96.56 98 ASN A N 1
ATOM 803 C CA . ASN A 1 98 ? 1.765 -13.283 -17.978 1.00 96.56 98 ASN A CA 1
ATOM 804 C C . ASN A 1 98 ? 1.071 -12.644 -19.201 1.00 96.56 98 ASN A C 1
ATOM 806 O O . ASN A 1 98 ? 0.159 -13.240 -19.782 1.00 96.56 98 ASN A O 1
ATOM 810 N N . SER A 1 99 ? 1.440 -11.417 -19.583 1.00 96.94 99 SER A N 1
ATOM 811 C CA . SER A 1 99 ? 0.935 -10.758 -20.788 1.00 96.94 99 SER A CA 1
ATOM 812 C C . SER A 1 99 ? 1.431 -11.426 -22.069 1.00 96.94 99 SER A C 1
ATOM 814 O O . SER A 1 99 ? 2.607 -11.756 -22.197 1.00 96.94 99 SER A O 1
ATOM 816 N N . ASP A 1 100 ? 0.533 -11.536 -23.053 1.00 95.81 100 ASP A N 1
ATOM 817 C CA . ASP A 1 100 ? 0.868 -11.961 -24.419 1.00 95.81 100 ASP A CA 1
ATOM 818 C C . ASP A 1 100 ? 1.687 -10.898 -25.177 1.00 95.81 100 ASP A C 1
ATOM 820 O O . ASP A 1 100 ? 2.259 -11.188 -26.227 1.00 95.81 100 ASP A O 1
ATOM 824 N N . ASP A 1 101 ? 1.717 -9.660 -24.672 1.00 96.56 101 ASP A N 1
ATOM 825 C CA . ASP A 1 101 ? 2.523 -8.566 -25.209 1.00 96.56 101 ASP A CA 1
ATOM 826 C C . ASP A 1 101 ? 3.882 -8.512 -24.487 1.00 96.56 101 ASP A C 1
ATOM 828 O O . ASP A 1 101 ? 3.932 -8.077 -23.333 1.00 96.56 101 ASP A O 1
ATOM 832 N N . PRO A 1 102 ? 4.988 -8.931 -25.132 1.00 94.25 102 PRO A N 1
ATOM 833 C CA . PRO A 1 102 ? 6.308 -8.925 -24.510 1.00 94.25 102 PRO A CA 1
ATOM 834 C C . PRO A 1 102 ? 6.876 -7.516 -24.301 1.00 94.25 102 PRO A C 1
ATOM 836 O O . PRO A 1 102 ? 7.827 -7.357 -23.543 1.00 94.25 102 PRO A O 1
ATOM 839 N N . SER A 1 103 ? 6.320 -6.481 -24.946 1.00 95.56 103 SER A N 1
ATOM 840 C CA . SER A 1 103 ? 6.821 -5.106 -24.806 1.00 95.56 103 SER A CA 1
ATOM 841 C C . SER A 1 103 ? 6.537 -4.491 -23.434 1.00 95.56 103 SER A C 1
ATOM 843 O O . SER A 1 103 ? 7.176 -3.509 -23.062 1.00 95.56 103 SER A O 1
ATOM 845 N N . VAL A 1 104 ? 5.610 -5.080 -22.671 1.00 97.00 104 VAL A N 1
ATOM 846 C CA . VAL A 1 104 ? 5.269 -4.644 -21.310 1.00 97.00 104 VAL A CA 1
ATOM 847 C C . VAL A 1 104 ? 5.868 -5.534 -20.222 1.00 97.00 104 VAL A C 1
ATOM 849 O O . VAL A 1 104 ? 5.604 -5.306 -19.043 1.00 97.00 104 VAL A O 1
ATOM 852 N N . HIS A 1 105 ? 6.648 -6.554 -20.595 1.00 97.19 105 HIS A N 1
ATOM 853 C CA . HIS A 1 105 ? 7.299 -7.429 -19.623 1.00 97.19 105 HIS A CA 1
ATOM 854 C C . HIS A 1 105 ? 8.303 -6.641 -18.775 1.00 97.19 105 HIS A C 1
ATOM 856 O O . HIS A 1 105 ? 9.068 -5.813 -19.269 1.00 97.19 105 HIS A O 1
ATOM 862 N N . ILE A 1 106 ? 8.296 -6.921 -17.477 1.00 96.81 106 ILE A N 1
ATOM 863 C CA . ILE A 1 106 ? 9.190 -6.350 -16.478 1.00 96.81 106 ILE A CA 1
ATOM 864 C C . ILE A 1 106 ? 10.361 -7.315 -16.298 1.00 96.81 106 ILE A C 1
ATOM 866 O O . ILE A 1 106 ? 10.168 -8.479 -15.942 1.00 96.81 106 ILE A O 1
ATOM 870 N N . SER A 1 107 ? 11.580 -6.832 -16.546 1.00 95.44 107 SER A N 1
ATOM 871 C CA . SER A 1 107 ? 12.806 -7.604 -16.323 1.00 95.44 107 SER A CA 1
ATOM 872 C C . SER A 1 107 ? 13.042 -7.870 -14.831 1.00 95.44 107 SER A C 1
ATOM 874 O O . SER A 1 107 ? 12.568 -7.121 -13.979 1.00 95.44 107 SER A O 1
ATOM 876 N N . GLU A 1 108 ? 13.831 -8.896 -14.495 1.00 95.25 108 GLU A N 1
ATOM 877 C CA . GLU A 1 108 ? 14.198 -9.164 -13.092 1.00 95.25 108 GLU A CA 1
ATOM 878 C C . GLU A 1 108 ? 14.961 -7.994 -12.451 1.00 95.25 108 GLU A C 1
ATOM 880 O O . GLU A 1 108 ? 14.764 -7.708 -11.273 1.00 95.25 108 GLU A O 1
ATOM 885 N N . GLU A 1 109 ? 15.773 -7.272 -13.229 1.00 95.56 109 GLU A N 1
ATOM 886 C CA . GLU A 1 109 ? 16.470 -6.078 -12.744 1.00 95.56 109 GLU A CA 1
ATOM 887 C C . GLU A 1 109 ? 15.482 -4.956 -12.396 1.00 95.56 109 GLU A C 1
ATOM 889 O O . GLU A 1 109 ? 15.532 -4.413 -11.294 1.00 95.56 109 GLU A O 1
ATOM 894 N N . MET A 1 110 ? 14.518 -4.670 -13.280 1.00 96.81 110 MET A N 1
ATOM 895 C CA . MET A 1 110 ? 13.461 -3.692 -13.008 1.00 96.81 110 MET A CA 1
ATOM 896 C C . MET A 1 110 ? 12.605 -4.111 -11.807 1.00 96.81 110 MET A C 1
ATOM 898 O O . MET A 1 110 ? 12.294 -3.290 -10.946 1.00 96.81 110 MET A O 1
ATOM 902 N N . LYS A 1 111 ? 12.258 -5.401 -11.707 1.00 97.88 111 LYS A N 1
ATOM 903 C CA . LYS A 1 111 ? 11.532 -5.954 -10.557 1.00 97.88 111 LYS A CA 1
ATOM 904 C C . LYS A 1 111 ? 12.305 -5.723 -9.257 1.00 97.88 111 LYS A C 1
ATOM 906 O O . LYS A 1 111 ? 11.703 -5.340 -8.258 1.00 97.88 111 LYS A O 1
ATOM 911 N N . ALA A 1 112 ? 13.624 -5.917 -9.259 1.00 97.62 112 ALA A N 1
ATOM 912 C CA . ALA A 1 112 ? 14.459 -5.686 -8.084 1.00 97.62 112 ALA A CA 1
ATOM 913 C C . ALA A 1 112 ? 14.518 -4.198 -7.688 1.00 97.62 112 ALA A C 1
ATOM 915 O O . ALA A 1 112 ? 14.404 -3.891 -6.503 1.00 97.62 112 ALA A O 1
ATOM 916 N N . ILE A 1 113 ? 14.597 -3.277 -8.658 1.00 97.88 113 ILE A N 1
ATOM 917 C CA . ILE A 1 113 ? 14.512 -1.823 -8.415 1.00 97.88 113 ILE A CA 1
ATOM 918 C C . ILE A 1 113 ? 13.157 -1.439 -7.805 1.00 97.88 113 ILE A C 1
ATOM 920 O O . ILE A 1 113 ? 13.108 -0.712 -6.813 1.00 97.88 113 ILE A O 1
ATOM 924 N N . LEU A 1 114 ? 12.055 -1.962 -8.349 1.00 98.38 114 LEU A N 1
ATOM 925 C CA . LEU A 1 114 ? 10.710 -1.710 -7.826 1.00 98.38 114 LEU A CA 1
ATOM 926 C C . LEU A 1 114 ? 10.537 -2.259 -6.403 1.00 98.38 114 LEU A C 1
ATOM 928 O O . LEU A 1 114 ? 9.972 -1.586 -5.546 1.00 98.38 114 LEU A O 1
ATOM 932 N N . LYS A 1 115 ? 11.056 -3.459 -6.119 1.00 98.44 115 LYS A N 1
ATOM 933 C CA . LYS A 1 115 ? 11.035 -4.038 -4.766 1.00 98.44 115 LYS A CA 1
ATOM 934 C C . LYS A 1 115 ? 11.862 -3.212 -3.778 1.00 98.44 115 LYS A C 1
ATOM 936 O O . LYS A 1 115 ? 11.413 -3.006 -2.654 1.00 98.44 115 LYS A O 1
ATOM 941 N N . TYR A 1 116 ? 13.014 -2.692 -4.194 1.00 97.62 116 TYR A N 1
ATOM 942 C CA . TYR A 1 116 ? 13.806 -1.783 -3.366 1.00 97.62 116 TYR A CA 1
ATOM 943 C C . TYR A 1 116 ? 13.041 -0.486 -3.058 1.00 97.62 116 TYR A C 1
ATOM 945 O O . TYR A 1 116 ? 12.898 -0.121 -1.892 1.00 97.62 116 TYR A O 1
ATOM 953 N N . ALA A 1 117 ? 12.467 0.165 -4.075 1.00 97.50 117 ALA A N 1
ATOM 954 C CA . ALA A 1 117 ? 11.659 1.371 -3.888 1.00 97.50 117 ALA A CA 1
ATOM 955 C C . ALA A 1 117 ? 10.437 1.122 -2.982 1.00 97.50 117 ALA A C 1
ATOM 957 O O . ALA A 1 117 ? 10.145 1.928 -2.100 1.00 97.50 117 ALA A O 1
ATOM 958 N N . ALA A 1 118 ? 9.773 -0.028 -3.131 1.00 97.44 118 ALA A N 1
ATOM 959 C CA . ALA A 1 118 ? 8.685 -0.454 -2.254 1.00 97.44 118 ALA A CA 1
ATOM 960 C C . ALA A 1 118 ? 9.134 -0.653 -0.798 1.00 97.44 118 ALA A C 1
ATOM 962 O O . ALA A 1 118 ? 8.388 -0.326 0.117 1.00 97.44 118 ALA A O 1
ATOM 963 N N . ALA A 1 119 ? 10.341 -1.160 -0.545 1.00 95.81 119 ALA A N 1
ATOM 964 C CA . ALA A 1 119 ? 10.857 -1.261 0.820 1.00 95.81 119 ALA A CA 1
ATOM 965 C C . ALA A 1 119 ? 11.162 0.119 1.429 1.00 95.81 119 ALA A C 1
ATOM 967 O O . ALA A 1 119 ? 10.969 0.310 2.628 1.00 95.81 119 ALA A O 1
ATOM 968 N N . MET A 1 120 ? 11.597 1.073 0.600 1.00 94.44 120 MET A N 1
ATOM 969 C CA . MET A 1 120 ? 12.002 2.416 1.022 1.00 94.44 120 MET A CA 1
ATOM 970 C C . MET A 1 120 ? 10.851 3.406 1.217 1.00 94.44 120 MET A C 1
ATOM 972 O O . MET A 1 120 ? 11.069 4.408 1.888 1.00 94.44 120 MET A O 1
ATOM 976 N N . HIS A 1 121 ? 9.659 3.169 0.654 1.00 93.75 121 HIS A N 1
ATOM 977 C CA . HIS A 1 121 ? 8.610 4.201 0.544 1.00 93.75 121 HIS A CA 1
ATOM 978 C C . HIS A 1 121 ? 8.220 4.895 1.865 1.00 93.75 121 HIS A C 1
ATOM 980 O O . HIS A 1 121 ? 7.898 6.077 1.839 1.00 93.75 121 HIS A O 1
ATOM 986 N N . ASP A 1 122 ? 8.330 4.184 2.993 1.00 90.50 122 ASP A N 1
ATOM 987 C CA . ASP A 1 122 ? 7.974 4.651 4.341 1.00 90.50 122 ASP A CA 1
ATOM 988 C C . ASP A 1 122 ? 9.176 4.756 5.303 1.00 90.50 122 ASP A C 1
ATOM 990 O O . ASP A 1 122 ? 9.007 4.877 6.519 1.00 90.50 122 ASP A O 1
ATOM 994 N N . ILE A 1 123 ? 10.420 4.694 4.812 1.00 86.31 123 ILE A N 1
ATOM 995 C CA . ILE A 1 123 ? 11.599 4.710 5.700 1.00 86.31 123 ILE A CA 1
ATOM 996 C C . ILE A 1 123 ? 11.763 6.048 6.443 1.00 86.31 123 ILE A C 1
ATOM 998 O O . ILE A 1 123 ? 12.285 6.093 7.556 1.00 86.31 123 ILE A O 1
ATOM 1002 N N . GLY A 1 124 ? 11.291 7.143 5.843 1.00 80.75 124 GLY A N 1
ATOM 1003 C CA . GLY A 1 124 ? 11.337 8.503 6.377 1.00 80.75 124 GLY A CA 1
ATOM 1004 C C . GLY A 1 124 ? 10.136 8.894 7.239 1.00 80.75 124 GLY A C 1
ATOM 1005 O O . GLY A 1 124 ? 9.857 10.085 7.367 1.00 80.75 124 GLY A O 1
ATOM 1006 N N . GLN A 1 125 ? 9.387 7.934 7.785 1.00 77.88 125 GLN A N 1
ATOM 1007 C CA . GLN A 1 125 ? 8.113 8.213 8.443 1.00 77.88 125 GLN A CA 1
ATOM 1008 C C . GLN A 1 125 ? 8.277 8.962 9.780 1.00 77.88 125 GLN A C 1
ATOM 1010 O O . GLN A 1 125 ? 8.460 8.367 10.845 1.00 77.88 125 GLN A O 1
ATOM 1015 N N . GLU A 1 126 ? 8.151 10.291 9.737 1.00 74.44 126 GLU A N 1
ATOM 1016 C CA . GLU A 1 126 ? 8.098 11.161 10.913 1.00 74.44 126 GLU A CA 1
ATOM 1017 C C . GLU A 1 126 ? 6.657 11.484 11.312 1.00 74.44 126 GLU A C 1
ATOM 1019 O O . GLU A 1 126 ? 5.804 11.815 10.482 1.00 74.44 126 GLU A O 1
ATOM 1024 N N . THR A 1 127 ? 6.372 11.446 12.613 1.00 69.69 127 THR A N 1
ATOM 1025 C CA . THR A 1 127 ? 5.028 11.709 13.134 1.00 69.69 127 THR A CA 1
ATOM 1026 C C . THR A 1 127 ? 5.081 12.423 14.481 1.00 69.69 127 THR A C 1
ATOM 1028 O O . THR A 1 127 ? 6.051 12.305 15.229 1.00 69.69 127 THR A O 1
ATOM 1031 N N . LYS A 1 128 ? 4.034 13.189 14.806 1.00 70.00 128 LYS A N 1
ATOM 1032 C CA . LYS A 1 128 ? 3.870 13.816 16.125 1.00 70.00 128 LYS A CA 1
ATOM 1033 C C . LYS A 1 128 ? 2.492 13.521 16.679 1.00 70.00 128 LYS A C 1
ATOM 1035 O O . LYS A 1 128 ? 1.518 13.537 15.938 1.00 70.00 128 LYS A O 1
ATOM 1040 N N . ILE A 1 129 ? 2.399 13.316 17.984 1.00 70.00 129 ILE A N 1
ATOM 1041 C CA . ILE A 1 129 ? 1.110 13.247 18.666 1.00 70.00 129 ILE A CA 1
ATOM 1042 C C . ILE A 1 129 ? 0.705 14.673 19.061 1.00 70.00 129 ILE A C 1
ATOM 1044 O O . ILE A 1 129 ? 1.502 15.388 19.666 1.00 70.00 129 ILE A O 1
ATOM 1048 N N . VAL A 1 130 ? -0.500 15.094 18.676 1.00 67.50 130 VAL A N 1
ATOM 1049 C CA . VAL A 1 130 ? -1.054 16.429 18.951 1.00 67.50 130 VAL A CA 1
ATOM 1050 C C . VAL A 1 130 ? -2.435 16.317 19.611 1.00 67.50 130 VAL A C 1
ATOM 1052 O O . VAL A 1 130 ? -3.176 15.389 19.275 1.00 67.50 130 VAL A O 1
ATOM 1055 N N . PRO A 1 131 ? -2.826 17.253 20.494 1.00 64.38 131 PRO A N 1
ATOM 1056 C CA . PRO A 1 131 ? -4.176 17.283 21.057 1.00 64.38 131 PRO A CA 1
ATOM 1057 C C . PRO A 1 131 ? -5.242 17.507 19.979 1.00 64.38 131 PRO A C 1
ATOM 1059 O O . PRO A 1 131 ? -5.106 18.404 19.143 1.00 64.38 131 PRO A O 1
ATOM 1062 N N . TYR A 1 132 ? -6.323 16.725 20.005 1.00 52.69 132 TYR A N 1
ATOM 1063 C CA . TYR A 1 132 ? -7.524 16.970 19.203 1.00 52.69 132 TYR A CA 1
ATOM 1064 C C . TYR A 1 132 ? -8.631 17.539 20.098 1.00 52.69 132 TYR A C 1
ATOM 1066 O O . TYR A 1 132 ? -9.137 16.864 20.987 1.00 52.69 132 TYR A O 1
ATOM 1074 N N . GLY A 1 133 ? -9.032 18.791 19.861 1.00 52.53 133 GLY A N 1
ATOM 1075 C CA . GLY A 1 133 ? -10.099 19.446 20.629 1.00 52.53 133 GLY A CA 1
ATOM 1076 C C . GLY A 1 133 ? -9.651 20.071 21.960 1.00 52.53 133 GLY A C 1
ATOM 1077 O O . GLY A 1 133 ? -8.476 20.349 22.181 1.00 52.53 133 GLY A O 1
ATOM 1078 N N . HIS A 1 134 ? -10.623 20.379 22.826 1.00 34.47 134 HIS A N 1
ATOM 1079 C CA . HIS A 1 134 ? -10.402 21.022 24.128 1.00 34.47 134 HIS A CA 1
ATOM 1080 C C . HIS A 1 134 ? -10.096 19.975 25.219 1.00 34.47 134 HIS A C 1
ATOM 1082 O O . HIS A 1 134 ? -10.947 19.712 26.066 1.00 34.47 134 HIS A O 1
ATOM 1088 N N . GLY A 1 135 ? -8.904 19.370 25.186 1.00 47.47 135 GLY A N 1
ATOM 1089 C CA . GLY A 1 135 ? -8.396 18.480 26.242 1.00 47.47 135 GLY A CA 1
ATOM 1090 C C . GLY A 1 135 ? -7.378 17.441 25.751 1.00 47.47 135 GLY A C 1
ATOM 1091 O O . GLY A 1 135 ? -7.371 17.086 24.576 1.00 47.47 135 GLY A O 1
ATOM 1092 N N . ASP A 1 136 ? -6.541 16.937 26.663 1.00 49.81 136 ASP A N 1
ATOM 1093 C CA . ASP A 1 136 ? -5.476 15.947 26.393 1.00 49.81 136 ASP A CA 1
ATOM 1094 C C . ASP A 1 136 ? -6.005 14.534 26.049 1.00 49.81 136 ASP A C 1
ATOM 1096 O O . ASP A 1 136 ? -5.252 13.667 25.604 1.00 49.81 136 ASP A O 1
ATOM 1100 N N . ASP A 1 137 ? -7.306 14.288 26.248 1.00 50.38 137 ASP A N 1
ATOM 1101 C CA . ASP A 1 137 ? -7.936 12.959 26.177 1.00 50.38 137 ASP A CA 1
ATOM 1102 C C . ASP A 1 137 ? -8.095 12.395 24.750 1.00 50.38 137 ASP A C 1
ATOM 1104 O O . ASP A 1 137 ? -8.382 11.209 24.585 1.00 50.38 137 ASP A O 1
ATOM 1108 N N . GLU A 1 138 ? -7.921 13.216 23.711 1.00 54.19 138 GLU A N 1
ATOM 1109 C CA . GLU A 1 138 ? -8.095 12.820 22.304 1.00 54.19 138 GLU A CA 1
ATOM 1110 C C . GLU A 1 138 ? -6.847 13.129 21.471 1.00 54.19 138 GLU A C 1
ATOM 1112 O O . GLU A 1 138 ? -6.910 13.626 20.356 1.00 54.19 138 GLU A O 1
ATOM 1117 N N . ASN A 1 139 ? -5.667 12.836 21.998 1.00 64.69 139 ASN A N 1
ATOM 1118 C CA . ASN A 1 139 ? -4.437 12.952 21.224 1.00 64.69 139 ASN A CA 1
ATOM 1119 C C . ASN A 1 139 ? -4.508 12.137 19.907 1.00 64.69 139 ASN A C 1
ATOM 1121 O O . ASN A 1 139 ? -4.772 10.931 19.926 1.00 64.69 139 ASN A O 1
ATOM 1125 N N . ILE A 1 140 ? -4.256 12.792 18.767 1.00 64.19 140 ILE A N 1
ATOM 1126 C CA . ILE A 1 140 ? -4.197 12.186 17.425 1.00 64.19 140 ILE A CA 1
ATOM 1127 C C . ILE A 1 140 ? -2.785 12.267 16.859 1.00 64.19 140 ILE A C 1
ATOM 1129 O O . ILE A 1 140 ? -1.991 13.129 17.241 1.00 64.19 140 ILE A O 1
ATOM 1133 N N . ARG A 1 141 ? -2.465 11.384 15.913 1.00 70.31 141 ARG A N 1
ATOM 1134 C CA . ARG A 1 141 ? -1.201 11.472 15.184 1.00 70.31 141 ARG A CA 1
ATOM 1135 C C . ARG A 1 141 ? -1.328 12.463 14.028 1.00 70.31 141 ARG A C 1
ATOM 1137 O O . ARG A 1 141 ? -2.199 12.331 13.177 1.00 70.31 141 ARG A O 1
ATOM 1144 N N . ASN A 1 142 ? -0.449 13.457 14.007 1.00 63.56 142 ASN A N 1
ATOM 1145 C CA . ASN A 1 142 ? -0.278 14.382 12.901 1.00 63.56 142 ASN A CA 1
ATOM 1146 C C . ASN A 1 142 ? 0.954 13.981 12.083 1.00 63.56 142 ASN A C 1
ATOM 1148 O O . ASN A 1 142 ? 2.067 13.886 12.617 1.00 63.56 142 ASN A O 1
ATOM 1152 N N . TYR A 1 143 ? 0.738 13.768 10.791 1.00 61.66 143 TYR A N 1
ATOM 1153 C CA . TYR A 1 143 ? 1.784 13.514 9.808 1.00 61.66 143 TYR A CA 1
ATOM 1154 C C . TYR A 1 143 ? 2.123 14.838 9.145 1.00 61.66 143 TYR A C 1
ATOM 1156 O O . TYR A 1 143 ? 1.233 15.608 8.777 1.00 61.66 143 TYR A O 1
ATOM 1164 N N . LYS A 1 144 ? 3.409 15.106 8.943 1.00 62.00 144 LYS A N 1
ATOM 1165 C CA . LYS A 1 144 ? 3.794 16.168 8.018 1.00 62.00 144 LYS A CA 1
ATOM 1166 C C . LYS A 1 144 ? 3.616 15.625 6.596 1.00 62.00 144 LYS A C 1
ATOM 1168 O O . LYS A 1 144 ? 4.535 15.061 6.015 1.00 62.00 144 LYS A O 1
ATOM 1173 N N . SER A 1 145 ? 2.394 15.735 6.074 1.00 57.12 145 SER A N 1
ATOM 1174 C CA . SER A 1 145 ? 2.041 15.248 4.735 1.00 57.12 145 SER A CA 1
ATOM 1175 C C . SER A 1 145 ? 3.044 15.744 3.690 1.00 57.12 145 SER A C 1
ATOM 1177 O O . SER A 1 145 ? 3.326 16.943 3.631 1.00 57.12 145 SER A O 1
ATOM 1179 N N . GLY A 1 146 ? 3.567 14.833 2.869 1.00 62.12 146 GLY A N 1
ATOM 1180 C CA . GLY A 1 146 ? 4.506 15.124 1.789 1.00 62.12 146 GLY A CA 1
ATOM 1181 C C . GLY A 1 146 ? 5.978 15.184 2.202 1.00 62.12 146 GLY A C 1
ATOM 1182 O O . GLY A 1 146 ? 6.826 14.927 1.353 1.00 62.12 146 GLY A O 1
ATOM 1183 N N . THR A 1 147 ? 6.310 15.474 3.469 1.00 78.31 147 THR A N 1
ATOM 1184 C CA . THR A 1 147 ? 7.722 15.525 3.896 1.00 78.31 147 THR A CA 1
ATOM 1185 C C . THR A 1 147 ? 8.310 14.141 4.140 1.00 78.31 147 THR A C 1
ATOM 1187 O O . THR A 1 147 ? 9.513 13.968 3.989 1.00 78.31 147 THR A O 1
ATOM 1190 N N . ASN A 1 148 ? 7.487 13.159 4.515 1.00 85.25 148 ASN A N 1
ATOM 1191 C CA . ASN A 1 148 ? 7.957 11.801 4.805 1.00 85.25 148 ASN A CA 1
ATOM 1192 C C . ASN A 1 148 ? 8.385 11.078 3.524 1.00 85.25 148 ASN A C 1
ATOM 1194 O O . ASN A 1 148 ? 9.430 10.427 3.491 1.00 85.25 148 ASN A O 1
ATOM 1198 N N . GLU A 1 149 ? 7.625 11.248 2.445 1.00 89.62 149 GLU A N 1
ATOM 1199 C CA . GLU A 1 149 ? 7.974 10.717 1.133 1.00 89.62 149 GLU A CA 1
ATOM 1200 C C . GLU A 1 149 ? 9.196 11.443 0.558 1.00 89.62 149 GLU A C 1
ATOM 1202 O O . GLU A 1 149 ? 10.062 10.790 -0.010 1.00 89.62 149 GLU A O 1
ATOM 1207 N N . ASP A 1 150 ? 9.338 12.761 0.765 1.00 89.75 150 ASP A N 1
ATOM 1208 C CA . ASP A 1 150 ? 10.540 13.504 0.346 1.00 89.75 150 ASP A CA 1
ATOM 1209 C C . ASP A 1 150 ? 11.808 12.990 1.053 1.00 89.75 150 ASP A C 1
ATOM 1211 O O . ASP A 1 150 ? 12.829 12.762 0.402 1.00 89.75 150 ASP A O 1
ATOM 1215 N N . ILE A 1 151 ? 11.733 12.738 2.367 1.00 89.06 151 ILE A N 1
ATOM 1216 C CA . ILE A 1 151 ? 12.828 12.124 3.138 1.00 89.06 151 ILE A CA 1
ATOM 1217 C C . ILE A 1 151 ? 13.130 10.715 2.609 1.00 89.06 151 ILE A C 1
ATOM 1219 O O . ILE A 1 151 ? 14.294 10.357 2.429 1.00 89.06 151 ILE A O 1
ATOM 1223 N N . SER A 1 152 ? 12.094 9.916 2.345 1.00 91.75 152 SER A N 1
ATOM 1224 C CA . SER A 1 152 ? 12.241 8.546 1.839 1.00 91.75 152 SER A CA 1
ATOM 1225 C C . SER A 1 152 ? 12.875 8.516 0.444 1.00 91.75 152 SER A C 1
ATOM 1227 O O . SER A 1 152 ? 13.763 7.701 0.190 1.00 91.75 152 SER A O 1
ATOM 1229 N N . ILE A 1 153 ? 12.495 9.450 -0.436 1.00 93.94 153 ILE A N 1
ATOM 1230 C CA . ILE A 1 153 ? 13.102 9.652 -1.758 1.00 93.94 153 ILE A CA 1
ATOM 1231 C C . ILE A 1 153 ? 14.579 10.018 -1.614 1.00 93.94 153 ILE A C 1
ATOM 1233 O O . ILE A 1 153 ? 15.419 9.394 -2.261 1.00 93.94 153 ILE A O 1
ATOM 1237 N N . GLU A 1 154 ? 14.914 11.006 -0.779 1.00 93.69 154 GLU A N 1
ATOM 1238 C CA . GLU A 1 154 ? 16.304 11.431 -0.583 1.00 93.69 154 GLU A CA 1
ATOM 1239 C C . GLU A 1 154 ? 17.171 10.262 -0.100 1.00 93.69 154 GLU A C 1
ATOM 1241 O O . GLU A 1 154 ? 18.221 9.989 -0.684 1.00 93.69 154 GLU A O 1
ATOM 1246 N N . GLN A 1 155 ? 16.707 9.520 0.910 1.00 92.25 155 GLN A N 1
ATOM 1247 C CA . GLN A 1 155 ? 17.430 8.360 1.435 1.00 92.25 155 GLN A CA 1
ATOM 1248 C C . GLN A 1 155 ? 17.604 7.257 0.381 1.00 92.25 155 GLN A C 1
ATOM 1250 O O . GLN A 1 155 ? 18.712 6.738 0.229 1.00 92.25 155 GLN A O 1
ATOM 1255 N N . ALA A 1 156 ? 16.552 6.936 -0.379 1.00 94.25 156 ALA A N 1
ATOM 1256 C CA . ALA A 1 156 ? 16.600 5.915 -1.427 1.00 94.25 156 ALA A CA 1
ATOM 1257 C C . ALA A 1 156 ? 17.576 6.278 -2.552 1.00 94.25 156 ALA A C 1
ATOM 1259 O O . ALA A 1 156 ? 18.374 5.445 -2.986 1.00 94.25 156 ALA A O 1
ATOM 1260 N N . LEU A 1 157 ? 17.547 7.532 -3.011 1.00 95.06 157 LEU A N 1
ATOM 1261 C CA . LEU A 1 157 ? 18.428 7.996 -4.079 1.00 95.06 157 LEU A CA 1
ATOM 1262 C C . LEU A 1 157 ? 19.891 8.055 -3.625 1.00 95.06 157 LEU A C 1
ATOM 1264 O O . LEU A 1 157 ? 20.773 7.633 -4.371 1.00 95.06 157 LEU A O 1
ATOM 1268 N N . VAL A 1 158 ? 20.161 8.519 -2.399 1.00 93.31 158 VAL A N 1
ATOM 1269 C CA . VAL A 1 158 ? 21.524 8.544 -1.841 1.00 93.31 158 VAL A CA 1
ATOM 1270 C C . VAL A 1 158 ? 22.105 7.135 -1.727 1.00 93.31 158 VAL A C 1
ATOM 1272 O O . VAL A 1 158 ? 23.273 6.926 -2.060 1.00 93.31 158 VAL A O 1
ATOM 1275 N N . GLU A 1 159 ? 21.316 6.165 -1.267 1.00 90.81 159 GLU A N 1
ATOM 1276 C CA . GLU A 1 159 ? 21.795 4.797 -1.079 1.00 90.81 159 GLU A CA 1
ATOM 1277 C C . GLU A 1 159 ? 22.045 4.068 -2.409 1.00 90.81 159 GLU A C 1
ATOM 1279 O O . GLU A 1 159 ? 23.030 3.332 -2.522 1.00 90.81 159 GLU A O 1
ATOM 1284 N N . ILE A 1 160 ? 21.197 4.271 -3.422 1.00 92.25 160 ILE A N 1
ATOM 1285 C CA . ILE A 1 160 ? 21.325 3.545 -4.691 1.00 92.25 160 ILE A CA 1
ATOM 1286 C C . ILE A 1 160 ? 22.372 4.146 -5.643 1.00 92.25 160 ILE A C 1
ATOM 1288 O O . ILE A 1 160 ? 22.924 3.421 -6.472 1.00 92.25 160 ILE A O 1
ATOM 1292 N N . GLU A 1 161 ? 22.685 5.442 -5.532 1.00 93.31 161 GLU A N 1
ATOM 1293 C CA . GLU A 1 161 ? 23.496 6.166 -6.524 1.00 93.31 161 GLU A CA 1
ATOM 1294 C C . GLU A 1 161 ? 24.857 5.504 -6.785 1.00 93.31 161 GLU A C 1
ATOM 1296 O O . GLU A 1 161 ? 25.247 5.321 -7.938 1.00 93.31 161 GLU A O 1
ATOM 1301 N N . ALA A 1 162 ? 25.565 5.078 -5.734 1.00 91.38 162 ALA A N 1
ATOM 1302 C CA . ALA A 1 162 ? 26.861 4.415 -5.888 1.00 91.38 162 ALA A CA 1
ATOM 1303 C C . ALA A 1 162 ? 26.752 3.108 -6.697 1.00 91.38 162 ALA A C 1
ATOM 1305 O O . ALA A 1 162 ? 27.595 2.835 -7.551 1.00 91.38 162 ALA A O 1
ATOM 1306 N N . HIS A 1 163 ? 25.682 2.339 -6.480 1.00 93.38 163 HIS A N 1
ATOM 1307 C CA . HIS A 1 163 ? 25.442 1.076 -7.175 1.00 93.38 163 HIS A CA 1
ATOM 1308 C C . HIS A 1 163 ? 25.033 1.289 -8.636 1.00 93.38 163 HIS A C 1
ATOM 1310 O O . HIS A 1 163 ? 25.476 0.542 -9.509 1.00 93.38 163 HIS A O 1
ATOM 1316 N N . LEU A 1 164 ? 24.250 2.332 -8.928 1.00 93.19 164 LEU A N 1
ATOM 1317 C CA . LEU A 1 164 ? 23.934 2.709 -10.307 1.00 93.19 164 LEU A CA 1
ATOM 1318 C C . LEU A 1 164 ? 25.197 3.116 -11.075 1.00 93.19 164 LEU A C 1
ATOM 1320 O O . LEU A 1 164 ? 25.376 2.696 -12.216 1.00 93.19 164 LEU A O 1
ATOM 1324 N N . GLN A 1 165 ? 26.094 3.890 -10.456 1.00 93.44 165 GLN A N 1
ATOM 1325 C CA . GLN A 1 165 ? 27.348 4.307 -11.093 1.00 93.44 165 GLN A CA 1
ATOM 1326 C C . GLN A 1 165 ? 28.318 3.146 -11.338 1.00 93.44 165 GLN A C 1
ATOM 1328 O O . GLN A 1 165 ? 29.032 3.153 -12.340 1.00 93.44 165 GLN A O 1
ATOM 1333 N N . GLU A 1 166 ? 28.357 2.163 -10.438 1.00 94.62 166 GLU A N 1
ATOM 1334 C CA . GLU A 1 166 ? 29.261 1.015 -10.544 1.00 94.62 166 GLU A CA 1
ATOM 1335 C C . GLU A 1 166 ? 28.768 -0.044 -11.541 1.00 94.62 166 GLU A C 1
ATOM 1337 O O . GLU A 1 166 ? 29.572 -0.615 -12.282 1.00 94.62 166 GLU A O 1
ATOM 1342 N N . HIS A 1 167 ? 27.458 -0.312 -11.575 1.00 93.81 167 HIS A N 1
ATOM 1343 C CA . HIS A 1 167 ? 26.916 -1.486 -12.269 1.00 93.81 167 HIS A CA 1
ATOM 1344 C C . HIS A 1 167 ? 26.135 -1.177 -13.547 1.00 93.81 167 HIS A C 1
ATOM 1346 O O . HIS A 1 167 ? 25.922 -2.089 -14.345 1.00 93.81 167 HIS A O 1
ATOM 1352 N N . ILE A 1 168 ? 25.752 0.080 -13.786 1.00 92.94 168 ILE A N 1
ATOM 1353 C CA . ILE A 1 168 ? 25.074 0.498 -15.016 1.00 92.94 168 ILE A CA 1
ATOM 1354 C C . ILE A 1 168 ? 25.997 1.427 -15.802 1.00 92.94 168 ILE A C 1
ATOM 1356 O O . ILE A 1 168 ? 26.424 2.469 -15.319 1.00 92.94 168 ILE A O 1
ATOM 1360 N N . ALA A 1 169 ? 26.322 1.061 -17.042 1.00 90.81 169 ALA A N 1
ATOM 1361 C CA . ALA A 1 169 ? 27.187 1.884 -17.891 1.00 90.81 169 ALA A CA 1
ATOM 1362 C C . ALA A 1 169 ? 26.425 3.031 -18.576 1.00 90.81 169 ALA A C 1
ATOM 1364 O O . ALA A 1 169 ? 26.989 4.098 -18.815 1.00 90.81 169 ALA A O 1
ATOM 1365 N N . ASP A 1 170 ? 25.160 2.790 -18.910 1.00 94.25 170 ASP A N 1
ATOM 1366 C CA . ASP A 1 170 ? 24.316 3.686 -19.691 1.00 94.25 170 ASP A CA 1
ATOM 1367 C C . ASP A 1 170 ? 23.602 4.717 -18.803 1.00 94.25 170 ASP A C 1
ATOM 1369 O O . ASP A 1 170 ? 22.907 4.359 -17.853 1.00 94.25 170 ASP A O 1
ATOM 1373 N N . GLU A 1 171 ? 23.772 6.005 -19.104 1.00 95.06 171 GLU A N 1
ATOM 1374 C CA . GLU A 1 171 ? 23.209 7.075 -18.271 1.00 95.06 171 GLU A CA 1
ATOM 1375 C C . 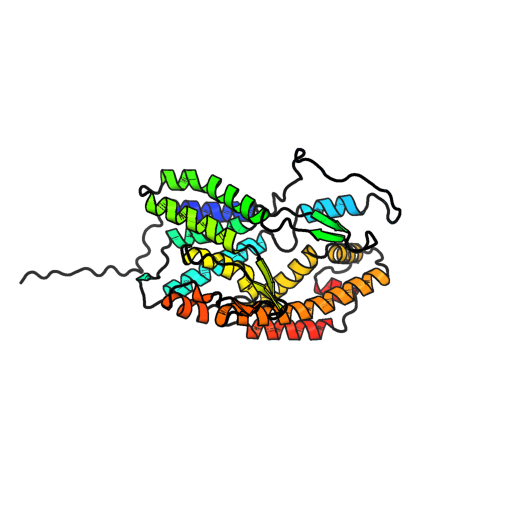GLU A 1 171 ? 21.685 7.185 -18.417 1.00 95.06 171 GLU A C 1
ATOM 1377 O O . GLU A 1 171 ? 21.016 7.554 -17.457 1.00 95.06 171 GLU A O 1
ATOM 1382 N N . GLU A 1 172 ? 21.123 6.807 -19.570 1.00 95.44 172 GLU A N 1
ATOM 1383 C CA . GLU A 1 172 ? 19.669 6.783 -19.778 1.00 95.44 172 GLU A CA 1
ATOM 1384 C C . GLU A 1 172 ? 19.000 5.746 -18.860 1.00 95.44 172 GLU A C 1
ATOM 1386 O O . GLU A 1 172 ? 18.006 6.044 -18.201 1.00 95.44 172 GLU A O 1
ATOM 1391 N N . THR A 1 173 ? 19.599 4.563 -18.721 1.00 94.75 173 THR A N 1
ATOM 1392 C CA . THR A 1 173 ? 19.137 3.505 -17.811 1.00 94.75 173 THR A CA 1
ATOM 1393 C C . THR A 1 173 ? 19.266 3.910 -16.340 1.00 94.75 173 THR A C 1
ATOM 1395 O O . THR A 1 173 ? 18.346 3.672 -15.556 1.00 94.75 173 THR A O 1
ATOM 1398 N N . LYS A 1 174 ? 20.372 4.560 -15.942 1.00 95.69 174 LYS A N 1
ATOM 1399 C CA . LYS A 1 174 ? 20.502 5.090 -14.569 1.00 95.69 174 LYS A CA 1
ATOM 1400 C C . LYS A 1 174 ? 19.410 6.105 -14.267 1.00 95.69 174 LYS A C 1
ATOM 1402 O O . LYS A 1 174 ? 18.776 6.031 -13.218 1.00 95.69 174 LYS A O 1
ATOM 1407 N N . GLU A 1 175 ? 19.189 7.035 -15.190 1.00 96.88 175 GLU A N 1
ATOM 1408 C CA . GLU A 1 175 ? 18.187 8.082 -15.039 1.00 96.88 175 GLU A CA 1
ATOM 1409 C C . GLU A 1 175 ? 16.768 7.507 -14.997 1.00 96.88 175 GLU A C 1
ATOM 1411 O O . GLU A 1 175 ? 15.955 7.930 -14.177 1.00 96.88 175 GLU A O 1
ATOM 1416 N N . LEU A 1 176 ? 16.484 6.475 -15.795 1.00 95.81 176 LEU A N 1
ATOM 1417 C CA . LEU A 1 176 ? 15.240 5.718 -15.701 1.00 95.81 176 LEU A CA 1
ATOM 1418 C C . LEU A 1 176 ? 15.038 5.140 -14.293 1.00 95.81 176 LEU A C 1
ATOM 1420 O O . LEU A 1 176 ? 13.967 5.318 -13.719 1.00 95.81 176 LEU A O 1
ATOM 1424 N N . TYR A 1 177 ? 16.046 4.486 -13.707 1.00 97.00 177 TYR A N 1
ATOM 1425 C CA . TYR A 1 177 ? 15.928 3.904 -12.363 1.00 97.00 177 TYR A CA 1
ATOM 1426 C C . TYR A 1 177 ? 15.766 4.959 -11.266 1.00 97.00 177 TYR A C 1
ATOM 1428 O O . TYR A 1 177 ? 14.920 4.780 -10.388 1.00 97.00 177 TYR A O 1
ATOM 1436 N N . ARG A 1 178 ? 16.485 6.088 -11.343 1.00 96.94 178 ARG A N 1
ATOM 1437 C CA . ARG A 1 178 ? 16.272 7.224 -10.427 1.00 96.94 178 ARG A CA 1
ATOM 1438 C C . ARG A 1 178 ? 14.838 7.740 -10.511 1.00 96.94 178 ARG A C 1
ATOM 1440 O O . ARG A 1 178 ? 14.190 7.915 -9.480 1.00 96.94 178 ARG A O 1
ATOM 1447 N N . ASN A 1 179 ? 14.330 7.936 -11.727 1.00 96.00 179 ASN A N 1
ATOM 1448 C CA . ASN A 1 179 ? 12.974 8.429 -11.944 1.00 96.00 179 ASN A CA 1
ATOM 1449 C C . ASN A 1 179 ? 11.919 7.427 -11.476 1.00 96.00 179 ASN A C 1
ATOM 1451 O O . ASN A 1 179 ? 10.947 7.835 -10.849 1.00 96.00 179 ASN A O 1
ATOM 1455 N N . ILE A 1 180 ? 12.125 6.126 -11.683 1.00 96.38 180 ILE A N 1
ATOM 1456 C CA . ILE A 1 180 ? 11.217 5.102 -11.157 1.00 96.38 180 ILE A CA 1
ATOM 1457 C C . ILE A 1 180 ? 11.155 5.158 -9.634 1.00 96.38 180 ILE A C 1
ATOM 1459 O O . ILE A 1 180 ? 10.056 5.218 -9.098 1.00 96.38 180 ILE A O 1
ATOM 1463 N N . ILE A 1 181 ? 12.296 5.196 -8.940 1.00 96.50 181 ILE A N 1
ATOM 1464 C CA . ILE A 1 181 ? 12.330 5.264 -7.470 1.00 96.50 181 ILE A CA 1
ATOM 1465 C C . ILE A 1 181 ? 11.639 6.534 -6.974 1.00 96.50 181 ILE A C 1
ATOM 1467 O O . ILE A 1 181 ? 10.755 6.467 -6.122 1.00 96.50 181 ILE A O 1
ATOM 1471 N N . LYS A 1 182 ? 12.009 7.689 -7.537 1.00 96.31 182 LYS A N 1
ATOM 1472 C CA . LYS A 1 182 ? 11.449 8.982 -7.148 1.00 96.31 182 LYS A CA 1
ATOM 1473 C C . LYS A 1 182 ? 9.935 9.020 -7.345 1.00 96.31 182 LYS A C 1
ATOM 1475 O O . LYS A 1 182 ? 9.210 9.277 -6.391 1.00 96.31 182 LYS A O 1
ATOM 1480 N N . HIS A 1 183 ? 9.460 8.761 -8.563 1.00 95.44 183 HIS A N 1
ATOM 1481 C CA . HIS A 1 183 ? 8.038 8.874 -8.888 1.00 95.44 183 HIS A CA 1
ATOM 1482 C C . HIS A 1 183 ? 7.196 7.782 -8.228 1.00 95.44 183 HIS A C 1
ATOM 1484 O O . HIS A 1 183 ? 6.014 8.000 -7.969 1.00 95.44 183 HIS A O 1
ATOM 1490 N N . ALA A 1 184 ? 7.787 6.626 -7.923 1.00 93.81 184 ALA A N 1
ATOM 1491 C CA . ALA A 1 184 ? 7.100 5.576 -7.193 1.00 93.81 184 ALA A CA 1
ATOM 1492 C C . ALA A 1 184 ? 6.754 5.997 -5.767 1.00 93.81 184 ALA A C 1
ATOM 1494 O O . ALA A 1 184 ? 5.612 5.832 -5.347 1.00 93.81 184 ALA A O 1
ATOM 1495 N N . ILE A 1 185 ? 7.733 6.547 -5.045 1.00 94.69 185 ILE A N 1
ATOM 1496 C CA . ILE A 1 185 ? 7.545 7.014 -3.669 1.00 94.69 185 ILE A CA 1
ATOM 1497 C C . ILE A 1 185 ? 6.735 8.316 -3.666 1.00 94.69 185 ILE A C 1
ATOM 1499 O O . ILE A 1 185 ? 5.839 8.492 -2.856 1.00 94.69 185 ILE A O 1
ATOM 1503 N N . GLU A 1 186 ? 6.963 9.224 -4.617 1.00 93.56 186 GLU A N 1
ATOM 1504 C CA . GLU A 1 186 ? 6.151 10.440 -4.733 1.00 93.56 186 GLU A CA 1
ATOM 1505 C C . GLU A 1 186 ? 4.671 10.122 -5.004 1.00 93.56 186 GLU A C 1
ATOM 1507 O O . GLU A 1 186 ? 3.786 10.798 -4.480 1.00 93.56 186 GLU A O 1
ATOM 1512 N N . GLY A 1 187 ? 4.400 9.057 -5.763 1.00 91.88 187 GLY A N 1
ATOM 1513 C CA . GLY A 1 187 ? 3.054 8.579 -6.056 1.00 91.88 187 GLY A CA 1
ATOM 1514 C C . GLY A 1 187 ? 2.297 8.002 -4.856 1.00 91.88 187 GLY A C 1
ATOM 1515 O O . GLY A 1 187 ? 1.078 7.866 -4.953 1.00 91.88 187 GLY A O 1
ATOM 1516 N N . THR A 1 188 ? 2.956 7.683 -3.732 1.00 92.44 188 THR A N 1
ATOM 1517 C CA . THR A 1 188 ? 2.252 7.210 -2.524 1.00 92.44 188 THR A CA 1
ATOM 1518 C C . THR A 1 188 ? 1.603 8.351 -1.740 1.00 92.44 188 THR A C 1
ATOM 1520 O O . THR A 1 188 ? 0.649 8.106 -0.999 1.00 92.44 188 THR A O 1
ATOM 1523 N N . LYS A 1 189 ? 2.027 9.606 -1.972 1.00 88.88 189 LYS A N 1
ATOM 1524 C CA . LYS A 1 189 ? 1.494 10.801 -1.301 1.00 88.88 189 LYS A CA 1
ATOM 1525 C C . LYS A 1 189 ? -0.033 10.891 -1.465 1.00 88.88 189 LYS A C 1
ATOM 1527 O O . LYS A 1 189 ? -0.529 11.059 -2.589 1.00 88.88 189 LYS A O 1
ATOM 1532 N N . PRO A 1 190 ? -0.819 10.865 -0.371 1.00 80.81 190 PRO A N 1
ATOM 1533 C CA . PRO A 1 190 ? -2.249 11.112 -0.460 1.00 80.81 190 PRO A CA 1
ATOM 1534 C C . PRO A 1 190 ? -2.482 12.587 -0.795 1.00 80.81 190 PRO A C 1
ATOM 1536 O O . PRO A 1 190 ? -2.012 13.475 -0.086 1.00 80.81 190 PRO A O 1
ATOM 1539 N N . LYS A 1 191 ? -3.236 12.879 -1.861 1.00 77.75 191 LYS A N 1
ATOM 1540 C CA . LYS A 1 191 ? -3.544 14.272 -2.212 1.00 77.75 191 LYS A CA 1
ATOM 1541 C C . LYS A 1 191 ? -4.630 14.843 -1.314 1.00 77.75 191 LYS A C 1
ATOM 1543 O O . LYS A 1 191 ? -4.458 15.914 -0.752 1.00 77.75 191 LYS A O 1
ATOM 1548 N N . ASN A 1 192 ? -5.762 14.149 -1.241 1.00 71.12 192 ASN A N 1
ATOM 1549 C CA . ASN A 1 192 ? -6.927 14.505 -0.436 1.00 71.12 192 ASN A CA 1
ATOM 1550 C C . ASN A 1 192 ? -7.769 13.251 -0.179 1.00 71.12 192 ASN A C 1
ATOM 1552 O O . ASN A 1 192 ? -7.757 12.306 -0.976 1.00 71.12 192 ASN A O 1
ATOM 1556 N N . PHE A 1 193 ? -8.540 13.274 0.908 1.00 73.94 193 PHE A N 1
ATOM 1557 C CA . PHE A 1 193 ? -9.635 12.331 1.105 1.00 73.94 193 PHE A CA 1
ATOM 1558 C C . PHE A 1 193 ? -10.834 12.790 0.271 1.00 73.94 193 PHE A C 1
ATOM 1560 O O . PHE A 1 193 ? -11.360 13.883 0.478 1.00 73.94 193 PHE A O 1
ATOM 1567 N N . ASP A 1 194 ? -11.257 11.965 -0.677 1.00 70.81 194 ASP A N 1
ATOM 1568 C CA . ASP A 1 194 ? -12.433 12.207 -1.498 1.00 70.81 194 ASP A CA 1
ATOM 1569 C C . ASP A 1 194 ? -13.674 11.701 -0.752 1.00 70.81 194 ASP A C 1
ATOM 1571 O O . ASP A 1 194 ? -13.915 10.499 -0.621 1.00 70.81 194 ASP A O 1
ATOM 1575 N N . LEU A 1 195 ? -14.477 12.642 -0.246 1.00 69.62 195 LEU A N 1
ATOM 1576 C CA . LEU A 1 195 ? -15.720 12.340 0.465 1.00 69.62 195 LEU A CA 1
ATOM 1577 C C . LEU A 1 195 ? -16.749 11.625 -0.421 1.00 69.62 195 LEU A C 1
ATOM 1579 O O . LEU A 1 195 ? -17.584 10.891 0.107 1.00 69.62 195 LEU A O 1
ATOM 1583 N N . SER A 1 196 ? -16.699 11.823 -1.743 1.00 69.62 196 SER A N 1
ATOM 1584 C CA . SER A 1 196 ? -17.650 11.216 -2.678 1.00 69.62 196 SER A CA 1
ATOM 1585 C C . SER A 1 196 ? -17.408 9.717 -2.853 1.00 69.62 196 SER A C 1
ATOM 1587 O O . SER A 1 196 ? -18.362 8.946 -2.962 1.00 69.62 196 SER A O 1
ATOM 1589 N N . THR A 1 197 ? -16.142 9.297 -2.808 1.00 74.69 197 THR A N 1
ATOM 1590 C CA . THR A 1 197 ? -15.735 7.892 -2.929 1.00 74.69 197 THR A CA 1
ATOM 1591 C C . THR A 1 197 ? -15.431 7.244 -1.582 1.00 74.69 197 THR A C 1
ATOM 1593 O O . THR A 1 197 ? -15.425 6.021 -1.480 1.00 74.69 197 THR A O 1
ATOM 1596 N N . GLY A 1 198 ? -15.231 8.029 -0.520 1.00 81.88 198 GLY A N 1
ATOM 1597 C CA . GLY A 1 198 ? -14.910 7.522 0.813 1.00 81.88 198 GLY A CA 1
ATOM 1598 C C . GLY A 1 198 ? -13.495 6.947 0.911 1.00 81.88 198 GLY A C 1
ATOM 1599 O O . GLY A 1 198 ? -13.258 6.035 1.705 1.00 81.88 198 GLY A O 1
ATOM 1600 N N . THR A 1 199 ? -12.563 7.441 0.093 1.00 87.75 199 THR A N 1
ATOM 1601 C CA . THR A 1 199 ? -11.168 6.986 0.060 1.00 87.75 199 THR A CA 1
ATOM 1602 C C . THR A 1 199 ? -10.211 8.121 -0.314 1.00 87.75 199 THR A C 1
ATOM 1604 O O . THR A 1 199 ? -10.631 9.259 -0.492 1.00 87.75 199 THR A O 1
ATOM 1607 N N . ILE A 1 200 ? -8.914 7.828 -0.420 1.00 84.50 200 ILE A N 1
ATOM 1608 C CA . ILE A 1 200 ? -7.910 8.779 -0.903 1.00 84.50 200 ILE A CA 1
ATOM 1609 C C . ILE A 1 200 ? -7.687 8.663 -2.410 1.00 84.50 200 ILE A C 1
ATOM 1611 O O . ILE A 1 200 ? -7.778 7.584 -3.007 1.00 84.50 200 ILE A O 1
ATOM 1615 N N . TYR A 1 201 ? -7.325 9.802 -2.991 1.00 82.56 201 TYR A N 1
ATOM 1616 C CA . TYR A 1 201 ? -6.762 9.903 -4.330 1.00 82.56 201 TYR A CA 1
ATOM 1617 C C . TYR A 1 201 ? -5.245 10.137 -4.242 1.00 82.56 201 TYR A C 1
ATOM 1619 O O . TYR A 1 201 ? -4.803 11.089 -3.591 1.00 82.56 201 TYR A O 1
ATOM 1627 N N . GLN A 1 202 ? -4.469 9.276 -4.905 1.00 83.44 202 GLN A N 1
ATOM 1628 C CA . GLN A 1 202 ? -3.032 9.444 -5.140 1.00 83.44 202 GLN A CA 1
ATOM 1629 C C . GLN A 1 202 ? -2.840 10.141 -6.490 1.00 83.44 202 GLN A C 1
ATOM 1631 O O . GLN A 1 202 ? -3.357 9.676 -7.503 1.00 83.44 202 GLN A O 1
ATOM 1636 N N . GLN A 1 203 ? -2.129 11.270 -6.523 1.00 77.69 203 GLN A N 1
ATOM 1637 C CA . GLN A 1 203 ? -1.875 11.966 -7.785 1.00 77.69 203 GLN A CA 1
ATOM 1638 C C . GLN A 1 203 ? -0.702 11.313 -8.511 1.00 77.69 203 GLN A C 1
ATOM 1640 O O . GLN A 1 203 ? 0.456 11.579 -8.203 1.00 77.69 203 GLN A O 1
ATOM 1645 N N . LEU A 1 204 ? -1.022 10.482 -9.495 1.00 87.50 204 LEU A N 1
ATOM 1646 C CA . LEU A 1 204 ? -0.038 9.817 -10.337 1.00 87.50 204 LEU A CA 1
ATOM 1647 C C . LEU A 1 204 ? 0.427 10.772 -11.441 1.00 87.50 204 LEU A C 1
ATOM 1649 O O . LEU A 1 204 ? -0.390 11.390 -12.125 1.00 87.50 204 LEU A O 1
ATOM 1653 N N . ASP A 1 205 ? 1.740 10.920 -11.590 1.00 88.31 205 ASP A N 1
ATOM 1654 C CA . ASP A 1 205 ? 2.333 11.746 -12.641 1.00 88.31 205 ASP A CA 1
ATOM 1655 C C . ASP A 1 205 ? 2.241 11.036 -13.998 1.00 88.31 205 ASP A C 1
ATOM 1657 O O . ASP A 1 205 ? 2.835 9.979 -14.188 1.00 88.31 205 ASP A O 1
ATOM 1661 N N . THR A 1 206 ? 1.512 11.617 -14.951 1.00 86.62 206 THR A N 1
ATOM 1662 C CA . THR A 1 206 ? 1.318 11.038 -16.289 1.00 86.62 206 THR A CA 1
ATOM 1663 C C . THR A 1 206 ? 2.591 10.999 -17.130 1.00 86.62 206 THR A C 1
ATOM 1665 O O . THR A 1 206 ? 2.634 10.262 -18.112 1.00 86.62 206 THR A O 1
ATOM 1668 N N . GLU A 1 207 ? 3.604 11.792 -16.775 1.00 89.56 207 GLU A N 1
ATOM 1669 C CA . GLU A 1 207 ? 4.899 11.810 -17.460 1.00 89.56 207 GLU A CA 1
ATOM 1670 C C . GLU A 1 207 ? 5.902 10.824 -16.838 1.00 89.56 207 GLU A C 1
ATOM 1672 O O . GLU A 1 207 ? 6.966 10.577 -17.411 1.00 89.56 207 GLU A O 1
ATOM 1677 N N . ALA A 1 208 ? 5.582 10.239 -15.677 1.00 92.50 208 ALA A N 1
ATOM 1678 C CA . ALA A 1 208 ? 6.440 9.255 -15.036 1.00 92.50 208 ALA A CA 1
ATOM 1679 C C . ALA A 1 208 ? 6.445 7.923 -15.808 1.00 92.50 208 ALA A C 1
ATOM 1681 O O . ALA A 1 208 ? 5.456 7.554 -16.449 1.00 92.50 208 ALA A O 1
ATOM 1682 N N . PRO A 1 209 ? 7.533 7.134 -15.716 1.00 95.12 209 PRO A N 1
ATOM 1683 C CA . PRO A 1 209 ? 7.522 5.764 -16.209 1.00 95.12 209 PRO A CA 1
ATOM 1684 C C . PRO A 1 209 ? 6.390 4.977 -15.544 1.00 95.12 209 PRO A C 1
ATOM 1686 O O . PRO A 1 209 ? 6.297 4.939 -14.317 1.00 95.12 209 PRO A O 1
ATOM 1689 N N . TRP A 1 210 ? 5.556 4.307 -16.339 1.00 96.06 210 TRP A N 1
ATOM 1690 C CA . TRP A 1 210 ? 4.349 3.642 -15.838 1.00 96.06 210 TRP A CA 1
ATOM 1691 C C . TRP A 1 210 ? 4.635 2.604 -14.737 1.00 96.06 210 TRP A C 1
ATOM 1693 O O . TRP A 1 210 ? 3.782 2.346 -13.889 1.00 96.06 210 TRP A O 1
ATOM 1703 N N . GLN A 1 211 ? 5.840 2.019 -14.721 1.00 97.69 211 GLN A N 1
ATOM 1704 C CA . GLN A 1 211 ? 6.289 1.078 -13.692 1.00 97.69 211 GLN A CA 1
ATOM 1705 C C . GLN A 1 211 ? 6.297 1.709 -12.294 1.00 97.69 211 GLN A C 1
ATOM 1707 O O . GLN A 1 211 ? 6.031 1.015 -11.314 1.00 97.69 211 GLN A O 1
ATOM 1712 N N . ALA A 1 212 ? 6.554 3.017 -12.193 1.00 96.38 212 ALA A N 1
ATOM 1713 C CA . ALA A 1 212 ? 6.554 3.743 -10.928 1.00 96.38 212 ALA A CA 1
ATOM 1714 C C . ALA A 1 212 ? 5.184 3.678 -10.231 1.00 96.38 212 ALA A C 1
ATOM 1716 O O . ALA A 1 212 ? 5.108 3.567 -9.008 1.00 96.38 212 ALA A O 1
ATOM 1717 N N . HIS A 1 213 ? 4.088 3.652 -10.997 1.00 96.69 213 HIS A N 1
ATOM 1718 C CA . HIS A 1 213 ? 2.733 3.603 -10.443 1.00 96.69 213 HIS A CA 1
ATOM 1719 C C . HIS A 1 213 ? 2.411 2.293 -9.718 1.00 96.69 213 HIS A C 1
ATOM 1721 O O . HIS A 1 213 ? 1.509 2.269 -8.883 1.00 96.69 213 HIS A O 1
ATOM 1727 N N . LEU A 1 214 ? 3.155 1.211 -9.980 1.00 97.62 214 LEU A N 1
ATOM 1728 C CA . LEU A 1 214 ? 2.925 -0.075 -9.321 1.00 97.62 214 LEU A CA 1
ATOM 1729 C C . LEU A 1 214 ? 3.098 0.021 -7.801 1.00 97.62 214 LEU A C 1
ATOM 1731 O O . LEU A 1 214 ? 2.385 -0.650 -7.066 1.00 97.62 214 LEU A O 1
ATOM 1735 N N . ILE A 1 215 ? 3.997 0.872 -7.309 1.00 97.00 215 ILE A N 1
ATOM 1736 C CA . ILE A 1 215 ? 4.223 1.022 -5.865 1.00 97.00 215 ILE A CA 1
ATOM 1737 C C . ILE A 1 215 ? 3.065 1.775 -5.208 1.00 97.00 215 ILE A C 1
ATOM 1739 O O . ILE A 1 215 ? 2.544 1.307 -4.199 1.00 97.00 215 ILE A O 1
ATOM 1743 N N . ALA A 1 216 ? 2.576 2.846 -5.838 1.00 94.19 216 ALA A N 1
ATOM 1744 C CA . ALA A 1 216 ? 1.364 3.537 -5.400 1.00 94.19 216 ALA A CA 1
ATOM 1745 C C . ALA A 1 216 ? 0.155 2.582 -5.357 1.00 94.19 216 ALA A C 1
ATOM 1747 O O . ALA A 1 216 ? -0.572 2.526 -4.365 1.00 94.19 216 ALA A O 1
ATOM 1748 N N . TYR A 1 217 ? -0.013 1.736 -6.383 1.00 96.00 217 TYR A N 1
ATOM 1749 C CA . TYR A 1 217 ? -1.074 0.726 -6.390 1.00 96.00 217 TYR A CA 1
ATOM 1750 C C . TYR A 1 217 ? -0.910 -0.325 -5.289 1.00 96.00 217 TYR A C 1
ATOM 1752 O O . TYR A 1 217 ? -1.914 -0.763 -4.730 1.00 96.00 217 TYR A O 1
ATOM 1760 N N . ALA A 1 218 ? 0.319 -0.755 -4.990 1.00 97.00 218 ALA A N 1
ATOM 1761 C CA . ALA A 1 218 ? 0.599 -1.729 -3.936 1.00 97.00 218 ALA A CA 1
ATOM 1762 C C . ALA A 1 218 ? 0.290 -1.170 -2.543 1.00 97.00 218 ALA A C 1
ATOM 1764 O O . ALA A 1 218 ? -0.319 -1.878 -1.730 1.00 97.00 218 ALA A O 1
ATOM 1765 N N . ASP A 1 219 ? 0.684 0.080 -2.296 1.00 95.56 219 ASP A N 1
ATOM 1766 C CA . ASP A 1 219 ? 0.544 0.786 -1.020 1.00 95.56 219 ASP A CA 1
ATOM 1767 C C . ASP A 1 219 ? -0.909 0.759 -0.519 1.00 95.56 219 ASP A C 1
ATOM 1769 O O . ASP A 1 219 ? -1.215 0.248 0.560 1.00 95.56 219 ASP A O 1
ATOM 1773 N N . ILE A 1 220 ? -1.852 1.122 -1.393 1.00 92.81 220 ILE A N 1
ATOM 1774 C CA . ILE A 1 220 ? -3.295 1.110 -1.088 1.00 92.81 220 ILE A CA 1
ATOM 1775 C C . ILE A 1 220 ? -4.049 -0.089 -1.687 1.00 92.81 220 ILE A C 1
ATOM 1777 O O . ILE A 1 220 ? -5.287 -0.129 -1.705 1.00 92.81 220 ILE A O 1
ATOM 1781 N N . GLY A 1 221 ? -3.306 -1.091 -2.161 1.00 93.06 221 GLY A N 1
ATOM 1782 C CA . GLY A 1 221 ? -3.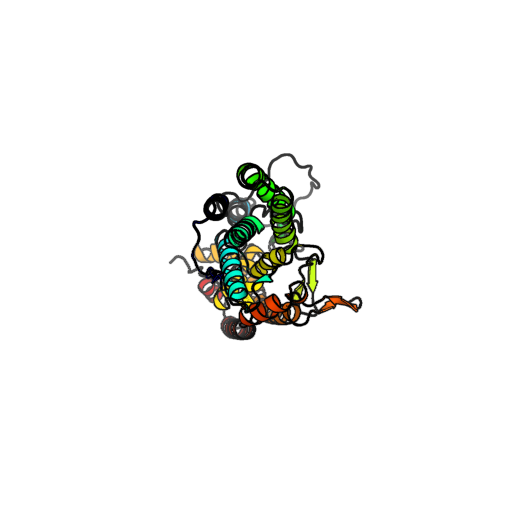803 -2.284 -2.854 1.00 93.06 221 GLY A CA 1
ATOM 1783 C C . GLY A 1 221 ? -4.244 -3.423 -1.937 1.00 93.06 221 GLY A C 1
ATOM 1784 O O . GLY A 1 221 ? -4.745 -4.442 -2.415 1.00 93.06 221 GLY A O 1
ATOM 1785 N N . GLY A 1 222 ? -4.109 -3.281 -0.613 1.00 93.81 222 GLY A N 1
ATOM 1786 C CA . GLY A 1 222 ? -4.509 -4.327 0.336 1.00 93.81 222 GLY A CA 1
ATOM 1787 C C . GLY A 1 222 ? -5.942 -4.813 0.095 1.00 93.81 222 GLY A C 1
ATOM 1788 O O . GLY A 1 222 ? -6.187 -6.017 0.009 1.00 93.81 222 GLY A O 1
ATOM 1789 N N . SER A 1 223 ? -6.877 -3.877 -0.104 1.00 95.00 223 SER A N 1
ATOM 1790 C CA . SER A 1 223 ? -8.300 -4.181 -0.323 1.00 95.00 223 SER A CA 1
ATOM 1791 C C . SER A 1 223 ? -8.604 -4.927 -1.631 1.00 95.00 223 SER A C 1
ATOM 1793 O O . SER A 1 223 ? -9.652 -5.562 -1.730 1.00 95.00 223 SER A O 1
ATOM 1795 N N . SER A 1 224 ? -7.714 -4.897 -2.623 1.00 96.31 224 SER A N 1
ATOM 1796 C CA . SER A 1 224 ? -7.927 -5.530 -3.931 1.00 96.31 224 SER A CA 1
ATOM 1797 C C . SER A 1 224 ? -7.174 -6.844 -4.101 1.00 96.31 224 SER A C 1
ATOM 1799 O O . SER A 1 224 ? -7.632 -7.708 -4.845 1.00 96.31 224 SER A O 1
ATOM 1801 N N . MET A 1 225 ? -6.045 -7.007 -3.406 1.00 96.62 225 MET A N 1
ATOM 1802 C CA . MET A 1 225 ? -5.133 -8.143 -3.577 1.00 96.62 225 MET A CA 1
ATOM 1803 C C . MET A 1 225 ? -5.133 -9.096 -2.374 1.00 96.62 225 MET A C 1
ATOM 1805 O O . MET A 1 225 ? -4.984 -10.313 -2.546 1.00 96.62 225 MET A O 1
ATOM 1809 N N . ALA A 1 226 ? -5.348 -8.579 -1.157 1.00 93.50 226 ALA A N 1
ATOM 1810 C CA . ALA A 1 226 ? -5.170 -9.332 0.086 1.00 93.50 226 ALA A CA 1
ATOM 1811 C C . ALA A 1 226 ? -6.231 -8.994 1.167 1.00 93.50 226 ALA A C 1
ATOM 1813 O O . ALA A 1 226 ? -5.887 -8.396 2.188 1.00 93.50 226 ALA A O 1
ATOM 1814 N N . PRO A 1 227 ? -7.501 -9.427 1.004 1.00 93.25 227 PRO A N 1
ATOM 1815 C CA . PRO A 1 227 ? -8.625 -9.029 1.867 1.00 93.25 227 PRO A CA 1
ATOM 1816 C C . PRO A 1 227 ? -8.430 -9.235 3.378 1.00 93.25 227 PRO A C 1
ATOM 1818 O O . PRO A 1 227 ? -8.724 -8.344 4.169 1.00 93.25 227 PRO A O 1
ATOM 1821 N N . GLU A 1 228 ? -7.877 -10.372 3.804 1.00 87.88 228 GLU A N 1
ATOM 1822 C CA . GLU A 1 228 ? -7.606 -10.630 5.232 1.00 87.88 228 GLU A CA 1
ATOM 1823 C C . GLU A 1 228 ? -6.504 -9.723 5.787 1.00 87.88 228 GLU A C 1
ATOM 1825 O O . GLU A 1 228 ? -6.536 -9.264 6.926 1.00 87.88 228 GLU A O 1
ATOM 1830 N N . THR A 1 229 ? -5.508 -9.435 4.955 1.00 88.56 229 THR A N 1
ATOM 1831 C CA . THR A 1 229 ? -4.428 -8.521 5.309 1.00 88.56 229 THR A CA 1
ATOM 1832 C C . THR A 1 229 ? -4.931 -7.088 5.401 1.00 88.56 229 THR A C 1
ATOM 1834 O O . THR A 1 229 ? -4.570 -6.407 6.353 1.00 88.56 229 THR A O 1
ATOM 1837 N N . TYR A 1 230 ? -5.792 -6.670 4.474 1.00 93.00 230 TYR A N 1
ATOM 1838 C CA . TYR A 1 230 ? -6.452 -5.368 4.485 1.00 93.00 230 TYR A CA 1
ATOM 1839 C C . TYR A 1 230 ? -7.214 -5.123 5.788 1.00 93.00 230 TYR A C 1
ATOM 1841 O O . TYR A 1 230 ? -7.136 -4.052 6.381 1.00 93.00 230 TYR A O 1
ATOM 1849 N N . MET A 1 231 ? -7.894 -6.153 6.281 1.00 89.44 231 MET A N 1
ATOM 1850 C CA . MET A 1 231 ? -8.571 -6.120 7.567 1.00 89.44 231 MET A CA 1
ATOM 1851 C C . MET A 1 231 ? -7.611 -5.876 8.743 1.00 89.44 231 MET A C 1
ATOM 1853 O O . MET A 1 231 ? -7.901 -5.059 9.617 1.00 89.44 231 MET A O 1
ATOM 1857 N N . LEU A 1 232 ? -6.462 -6.547 8.783 1.00 86.31 232 LEU A N 1
ATOM 1858 C CA . LEU A 1 232 ? -5.461 -6.325 9.836 1.00 86.31 232 LEU A CA 1
ATOM 1859 C C . LEU A 1 232 ? -4.799 -4.945 9.721 1.00 86.31 232 LEU A C 1
ATOM 1861 O O . LEU A 1 232 ? -4.625 -4.253 10.717 1.00 86.31 232 LEU A O 1
ATOM 1865 N N . GLU A 1 233 ? -4.482 -4.530 8.498 1.00 87.12 233 GLU A N 1
ATOM 1866 C CA . GLU A 1 233 ? -3.931 -3.213 8.171 1.00 87.12 233 GLU A CA 1
ATOM 1867 C C . GLU A 1 233 ? -4.861 -2.077 8.603 1.00 87.12 233 GLU A C 1
ATOM 1869 O O . GLU A 1 233 ? -4.407 -1.107 9.204 1.00 87.12 233 GLU A O 1
ATOM 1874 N N . GLY A 1 234 ? -6.169 -2.226 8.385 1.00 90.44 234 GLY A N 1
ATOM 1875 C CA . GLY A 1 234 ? -7.165 -1.269 8.850 1.00 90.44 234 GLY A CA 1
ATOM 1876 C C . GLY A 1 234 ? -7.179 -1.111 10.372 1.00 90.44 234 GLY A C 1
ATOM 1877 O O . GLY A 1 234 ? -7.292 0.012 10.862 1.00 90.44 234 GLY A O 1
ATOM 1878 N N . ASP A 1 235 ? -7.041 -2.203 11.127 1.00 89.06 235 ASP A N 1
ATOM 1879 C CA . ASP A 1 235 ? -6.970 -2.158 12.594 1.00 89.06 235 ASP A CA 1
ATOM 1880 C C . ASP A 1 235 ? -5.648 -1.525 13.069 1.00 89.06 235 ASP A C 1
ATOM 1882 O O . ASP A 1 235 ? -5.657 -0.656 13.943 1.00 89.06 235 ASP A O 1
ATOM 1886 N N . SER A 1 236 ? -4.521 -1.888 12.451 1.00 88.88 236 SER A N 1
ATOM 1887 C CA . SER A 1 236 ? -3.217 -1.261 12.700 1.00 88.88 236 SER A CA 1
ATOM 1888 C C . SER A 1 236 ? -3.251 0.247 12.453 1.00 88.88 236 SER A C 1
ATOM 1890 O O . SER A 1 236 ? -2.800 1.026 13.294 1.00 88.88 236 SER A O 1
ATOM 1892 N N . PHE A 1 237 ? -3.827 0.681 11.330 1.00 90.19 237 PHE A N 1
ATOM 1893 C CA . PHE A 1 237 ? -3.905 2.096 10.983 1.00 90.19 237 PHE A CA 1
ATOM 1894 C C . PHE A 1 237 ? -4.823 2.860 11.943 1.00 90.19 237 PHE A C 1
ATOM 1896 O O . PHE A 1 237 ? -4.486 3.964 12.365 1.00 90.19 237 PHE A O 1
ATOM 1903 N N . LEU A 1 238 ? -5.939 2.261 12.382 1.00 89.88 238 LEU A N 1
ATOM 1904 C CA . LEU A 1 238 ? -6.791 2.845 13.423 1.00 89.88 238 LEU A CA 1
ATOM 1905 C C . LEU A 1 238 ? -6.000 3.152 14.699 1.00 89.88 238 LEU A C 1
ATOM 1907 O O . LEU A 1 238 ? -6.106 4.265 15.224 1.00 89.88 238 LEU A O 1
ATOM 1911 N N . LEU A 1 239 ? -5.232 2.173 15.188 1.00 86.44 239 LEU A N 1
ATOM 1912 C CA . LEU A 1 239 ? -4.428 2.304 16.403 1.00 86.44 239 LEU A CA 1
ATOM 1913 C C . LEU A 1 239 ? -3.321 3.346 16.246 1.00 86.44 239 LEU A C 1
ATOM 1915 O O . LEU A 1 239 ? -3.059 4.105 17.177 1.00 86.44 239 LEU A O 1
ATOM 1919 N N . GLU A 1 240 ? -2.696 3.415 15.071 1.00 85.75 240 GLU A N 1
ATOM 1920 C CA . GLU A 1 240 ? -1.653 4.401 14.804 1.00 85.75 240 GLU A CA 1
ATOM 1921 C C . GLU A 1 240 ? -2.193 5.838 14.783 1.00 85.75 240 GLU A C 1
ATOM 1923 O O . GLU A 1 240 ? -1.592 6.732 15.387 1.00 85.75 240 GLU A O 1
ATOM 1928 N N . GLN A 1 241 ? -3.340 6.050 14.130 1.00 84.62 241 GLN A N 1
ATOM 1929 C CA . GLN A 1 241 ? -3.991 7.358 14.009 1.00 84.62 241 GLN A CA 1
ATOM 1930 C C . GLN A 1 241 ? -4.606 7.838 15.331 1.00 84.62 241 GLN A C 1
ATOM 1932 O O . GLN A 1 241 ? -4.739 9.040 15.563 1.00 84.62 241 GLN A O 1
ATOM 1937 N N . ASN A 1 242 ? -5.003 6.901 16.198 1.00 86.12 242 ASN A N 1
ATOM 1938 C CA . ASN A 1 242 ? -5.732 7.167 17.437 1.00 86.12 242 ASN A CA 1
ATOM 1939 C C . ASN A 1 242 ? -4.978 6.551 18.629 1.00 86.12 242 ASN A C 1
ATOM 1941 O O . ASN A 1 242 ? -5.445 5.565 19.210 1.00 86.12 242 ASN A O 1
ATOM 1945 N N . PRO A 1 243 ? -3.822 7.120 19.023 1.00 83.12 243 PRO A N 1
ATOM 1946 C CA . PRO A 1 243 ? -2.970 6.558 20.072 1.00 83.12 243 PRO A CA 1
ATOM 1947 C C . PRO A 1 243 ? -3.678 6.421 21.429 1.00 83.12 243 PRO A C 1
ATOM 1949 O O . PRO A 1 243 ? -3.313 5.547 22.213 1.00 83.12 243 PRO A O 1
ATOM 1952 N N . TYR A 1 244 ? -4.729 7.205 21.698 1.00 84.75 244 TYR A N 1
ATOM 1953 C CA . TYR A 1 244 ? -5.556 7.039 22.901 1.00 84.75 244 TYR A CA 1
ATOM 1954 C C . TYR A 1 244 ? -6.275 5.674 22.956 1.00 84.75 244 TYR A C 1
ATOM 1956 O O . TYR A 1 244 ? -6.465 5.125 24.041 1.00 84.75 244 TYR A O 1
ATOM 1964 N N . ILE A 1 245 ? -6.638 5.078 21.808 1.00 89.00 245 ILE A N 1
ATOM 1965 C CA . ILE A 1 245 ? -7.230 3.728 21.756 1.00 89.00 245 ILE A CA 1
ATOM 1966 C C . ILE A 1 245 ? -6.186 2.703 22.185 1.00 89.00 245 ILE A C 1
ATOM 1968 O O . ILE A 1 245 ? -6.442 1.879 23.064 1.00 89.00 245 ILE A O 1
ATOM 1972 N N . LEU A 1 246 ? -4.989 2.790 21.600 1.00 86.19 246 LEU A N 1
ATOM 1973 C CA . LEU A 1 246 ? -3.863 1.933 21.958 1.00 86.19 246 LEU A CA 1
ATOM 1974 C C . LEU A 1 246 ? -3.516 2.074 23.449 1.00 86.19 246 LEU A C 1
ATOM 1976 O O . LEU A 1 246 ? -3.220 1.079 24.114 1.00 86.19 246 LEU A O 1
ATOM 1980 N N . GLN A 1 247 ? -3.616 3.287 23.999 1.00 85.44 247 GLN A N 1
ATOM 1981 C CA . GLN A 1 247 ? -3.385 3.550 25.419 1.00 85.44 247 GLN A CA 1
ATOM 1982 C C . GLN A 1 247 ? -4.432 2.875 26.297 1.00 85.44 247 GLN A C 1
ATOM 1984 O O . GLN A 1 247 ? -4.078 2.220 27.281 1.00 85.44 247 GLN A O 1
ATOM 1989 N N . ALA A 1 248 ? -5.710 2.995 25.937 1.00 89.06 248 ALA A N 1
ATOM 1990 C CA . ALA A 1 248 ? -6.805 2.370 26.663 1.00 89.06 248 ALA A CA 1
ATOM 1991 C C . ALA A 1 248 ? -6.679 0.839 26.649 1.00 89.06 248 ALA A C 1
ATOM 1993 O O . ALA A 1 248 ? -6.792 0.202 27.697 1.00 89.06 248 ALA A O 1
ATOM 1994 N N . PHE A 1 249 ? -6.371 0.249 25.493 1.00 87.00 249 PHE A N 1
ATOM 1995 C CA . PHE A 1 249 ? -6.156 -1.192 25.350 1.00 87.00 249 PHE A CA 1
ATOM 1996 C C . PHE A 1 249 ? -4.934 -1.693 26.121 1.00 87.00 249 PHE A C 1
ATOM 1998 O O . PHE A 1 249 ? -5.010 -2.720 26.790 1.00 87.00 249 PHE A O 1
ATOM 2005 N N . THR A 1 250 ? -3.827 -0.950 26.104 1.00 84.50 250 THR A N 1
ATOM 2006 C CA . THR A 1 250 ? -2.628 -1.280 26.891 1.00 84.50 250 THR A CA 1
ATOM 2007 C C . THR A 1 250 ? -2.913 -1.195 28.392 1.00 84.50 250 THR A C 1
ATOM 2009 O O . THR A 1 250 ? -2.557 -2.096 29.146 1.00 84.50 250 THR A O 1
ATOM 2012 N N . THR A 1 251 ? -3.626 -0.154 28.827 1.00 85.31 251 THR A N 1
ATOM 2013 C CA . THR A 1 251 ? -4.052 0.020 30.225 1.00 85.31 251 THR A CA 1
ATOM 2014 C C . THR A 1 251 ? -4.922 -1.150 30.686 1.00 85.31 251 THR A C 1
ATOM 2016 O O . THR A 1 251 ? -4.686 -1.701 31.760 1.00 85.31 251 THR A O 1
ATOM 2019 N N . TYR A 1 252 ? -5.882 -1.565 29.855 1.00 85.44 252 TYR A N 1
ATOM 2020 C CA . TYR A 1 252 ? -6.717 -2.740 30.101 1.00 85.44 252 TYR A CA 1
ATOM 2021 C C . TYR A 1 252 ? -5.899 -4.034 30.177 1.00 85.44 252 TYR A C 1
ATOM 2023 O O . TYR A 1 252 ? -6.026 -4.782 31.145 1.00 85.44 252 TYR A O 1
ATOM 2031 N N . ARG A 1 253 ? -5.015 -4.274 29.201 1.00 84.00 253 ARG A N 1
ATOM 2032 C CA . ARG A 1 253 ? -4.112 -5.433 29.171 1.00 84.00 253 ARG A CA 1
ATOM 2033 C C . ARG A 1 253 ? -3.281 -5.527 30.449 1.00 84.00 253 ARG A C 1
ATOM 2035 O O . ARG A 1 253 ? -3.117 -6.613 30.985 1.00 84.00 253 ARG A O 1
ATOM 2042 N N . ASP A 1 254 ? -2.800 -4.400 30.962 1.00 84.38 254 ASP A N 1
ATOM 2043 C CA . ASP A 1 254 ? -1.962 -4.334 32.164 1.00 84.38 254 ASP A CA 1
ATOM 2044 C C . ASP A 1 254 ? -2.761 -4.458 33.485 1.00 84.38 254 ASP A C 1
ATOM 2046 O O . ASP A 1 254 ? -2.215 -4.225 34.566 1.00 84.38 254 ASP A O 1
ATOM 2050 N N . GLY A 1 255 ? -4.057 -4.786 33.427 1.00 86.06 255 GLY A N 1
ATOM 2051 C CA . GLY A 1 255 ? -4.914 -4.973 34.601 1.00 86.06 255 GLY A CA 1
ATOM 2052 C C . GLY A 1 255 ? -5.347 -3.677 35.289 1.00 86.06 255 GLY A C 1
ATOM 2053 O O . GLY A 1 255 ? -5.855 -3.696 36.415 1.00 86.06 255 GLY A O 1
ATOM 2054 N N . LYS A 1 256 ? -5.127 -2.525 34.647 1.00 88.44 256 LYS A N 1
ATOM 2055 C CA . LYS A 1 256 ? -5.472 -1.209 35.194 1.00 88.44 256 LYS A CA 1
ATOM 2056 C C . LYS A 1 256 ? -6.887 -0.807 34.783 1.00 88.44 256 LYS A C 1
ATOM 2058 O O . LYS A 1 256 ? -7.400 -1.176 33.729 1.00 88.44 256 LYS A O 1
ATOM 2063 N N . LYS A 1 257 ? -7.530 0.006 35.626 1.00 89.69 257 LYS A N 1
ATOM 2064 C CA . LYS A 1 257 ? -8.895 0.479 35.377 1.00 89.69 257 LYS A CA 1
ATOM 2065 C C . LYS A 1 257 ? -8.913 1.552 34.284 1.00 89.69 257 LYS A C 1
ATOM 2067 O O . LYS A 1 257 ? -8.327 2.616 34.459 1.00 89.69 257 LYS A O 1
ATOM 2072 N N . VAL A 1 258 ? -9.676 1.300 33.223 1.00 89.25 258 VAL A N 1
ATOM 2073 C CA . VAL A 1 258 ? -10.090 2.302 32.228 1.00 89.25 258 VAL A CA 1
ATOM 2074 C C . VAL A 1 258 ? -11.445 2.879 32.656 1.00 89.25 258 VAL A C 1
ATOM 2076 O O . VAL A 1 258 ? -12.325 2.122 33.072 1.00 89.25 258 VAL A O 1
ATOM 2079 N N . ASN A 1 259 ? -11.608 4.205 32.624 1.00 91.69 259 ASN A N 1
ATOM 2080 C CA . ASN A 1 259 ? -12.862 4.858 33.019 1.00 91.69 259 ASN A CA 1
ATOM 2081 C C . ASN A 1 259 ? -13.957 4.708 31.940 1.00 91.69 259 ASN A C 1
ATOM 2083 O O . ASN A 1 259 ? -13.649 4.500 30.767 1.00 91.69 259 ASN A O 1
ATOM 2087 N N . ASP A 1 260 ? -15.228 4.811 32.339 1.00 93.62 260 ASP A N 1
ATOM 2088 C CA . ASP A 1 260 ? -16.370 4.519 31.457 1.00 93.62 260 ASP A CA 1
ATOM 2089 C C . ASP A 1 260 ? -16.476 5.496 30.272 1.00 93.62 260 ASP A C 1
ATOM 2091 O O . ASP A 1 260 ? -16.824 5.082 29.170 1.00 93.62 260 ASP A O 1
ATOM 2095 N N . GLU A 1 261 ? -16.093 6.763 30.461 1.00 92.31 261 GLU A N 1
ATOM 2096 C CA . GLU A 1 261 ? -16.070 7.763 29.385 1.00 92.31 261 GLU A CA 1
ATOM 2097 C C . GLU A 1 261 ? -15.063 7.390 28.284 1.00 92.31 261 GLU A C 1
ATOM 2099 O O . GLU A 1 261 ? -15.374 7.450 27.095 1.00 92.31 261 GLU A O 1
ATOM 2104 N N . THR A 1 262 ? -13.863 6.946 28.668 1.00 89.69 262 THR A N 1
ATOM 2105 C CA . THR A 1 262 ? -12.828 6.488 27.728 1.00 89.69 262 THR A CA 1
ATOM 2106 C C . THR A 1 262 ? -13.294 5.245 26.983 1.00 89.69 262 THR A C 1
ATOM 2108 O O . THR A 1 262 ? -13.121 5.159 25.768 1.00 89.69 262 THR A O 1
ATOM 2111 N N . LYS A 1 263 ? -13.927 4.296 27.687 1.00 94.38 263 LYS A N 1
ATOM 2112 C CA . LYS A 1 263 ? -14.492 3.092 27.064 1.00 94.38 263 LYS A CA 1
ATOM 2113 C C . LYS A 1 263 ? -15.524 3.454 26.000 1.00 94.38 263 LYS A C 1
ATOM 2115 O O . LYS A 1 263 ? -15.402 2.996 24.868 1.00 94.38 263 LYS A O 1
ATOM 2120 N N . GLU A 1 264 ? -16.479 4.325 26.327 1.00 94.88 264 GLU A N 1
ATOM 2121 C CA . GLU A 1 264 ? -17.518 4.764 25.389 1.00 94.88 264 GLU A CA 1
ATOM 2122 C C . GLU A 1 264 ? -16.922 5.469 24.158 1.00 94.88 264 GLU A C 1
ATOM 2124 O O . GLU A 1 264 ? -17.313 5.177 23.022 1.00 94.88 264 GLU A O 1
ATOM 2129 N N . LYS A 1 265 ? -15.928 6.350 24.354 1.00 91.81 265 LYS A N 1
ATOM 2130 C CA . LYS A 1 265 ? -15.213 7.024 23.254 1.00 91.81 265 LYS A CA 1
ATOM 2131 C C . LYS A 1 265 ? -14.510 6.023 22.331 1.00 91.81 265 LYS A C 1
ATOM 2133 O O . LYS A 1 265 ? -14.694 6.085 21.112 1.00 91.81 265 LYS A O 1
ATOM 2138 N N . VAL A 1 266 ? -13.753 5.082 22.901 1.00 92.88 266 VAL A N 1
ATOM 2139 C CA . VAL A 1 266 ? -13.040 4.031 22.155 1.00 92.88 266 VAL A CA 1
ATOM 2140 C C . VAL A 1 266 ? -14.017 3.156 21.370 1.00 92.88 266 VAL A C 1
ATOM 2142 O O . VAL A 1 266 ? -13.843 2.966 20.165 1.00 92.88 266 VAL A O 1
ATOM 2145 N N . GLU A 1 267 ? -15.084 2.678 22.014 1.00 96.00 267 GLU A N 1
ATOM 2146 C CA . GLU A 1 267 ? -16.118 1.873 21.361 1.00 96.00 267 GLU A CA 1
ATOM 2147 C C . GLU A 1 267 ? -16.745 2.608 20.175 1.00 96.00 267 GLU A C 1
ATOM 2149 O O . GLU A 1 267 ? -16.848 2.055 19.077 1.00 96.00 267 GLU A O 1
ATOM 2154 N N . LYS A 1 268 ? -17.144 3.870 20.375 1.00 94.75 268 LYS A N 1
ATOM 2155 C CA . LYS A 1 268 ? -17.737 4.698 19.322 1.00 94.75 268 LYS A CA 1
ATOM 2156 C C . LYS A 1 268 ? -16.779 4.873 18.146 1.00 94.75 268 LYS A C 1
ATOM 2158 O O . LYS A 1 268 ? -17.220 4.795 16.996 1.00 94.75 268 LYS A O 1
ATOM 2163 N N . LYS A 1 269 ? -15.488 5.099 18.408 1.00 93.56 269 LYS A N 1
ATOM 2164 C CA . LYS A 1 269 ? -14.488 5.285 17.352 1.00 93.56 269 LYS A CA 1
ATOM 2165 C C . LYS A 1 269 ? -14.260 4.005 16.551 1.00 93.56 269 LYS A C 1
ATOM 2167 O O . LYS A 1 269 ? -14.294 4.080 15.326 1.00 93.56 269 LYS A O 1
ATOM 2172 N N . ILE A 1 270 ? -14.104 2.852 17.205 1.00 94.19 270 ILE A N 1
ATOM 2173 C CA . ILE A 1 270 ? -13.916 1.553 16.531 1.00 94.19 270 ILE A CA 1
ATOM 2174 C C . ILE A 1 270 ? -15.142 1.204 15.680 1.00 94.19 270 ILE A C 1
ATOM 2176 O O . ILE A 1 270 ? -15.017 0.937 14.488 1.00 94.19 270 ILE A O 1
ATOM 2180 N N . LYS A 1 271 ? -16.349 1.311 16.249 1.00 93.88 271 LYS A N 1
ATOM 2181 C CA . LYS A 1 271 ? -17.605 1.037 15.525 1.00 93.88 271 LYS A CA 1
ATOM 2182 C C . LYS A 1 271 ? -17.812 2.000 14.346 1.00 93.88 271 LYS A C 1
ATOM 2184 O O . LYS A 1 271 ? -18.430 1.648 13.340 1.00 93.88 271 LYS A O 1
ATOM 2189 N N . GLY A 1 272 ? -17.318 3.235 14.460 1.00 92.56 272 GLY A N 1
ATOM 2190 C CA . GLY A 1 272 ? -17.261 4.190 13.355 1.00 92.56 272 GLY A CA 1
ATOM 2191 C C . GLY A 1 272 ? -16.239 3.797 12.285 1.00 92.56 272 GLY A C 1
ATOM 2192 O O . GLY A 1 272 ? -16.539 3.888 11.097 1.00 92.56 272 GLY A O 1
ATOM 2193 N N . TRP A 1 273 ? -15.063 3.323 12.698 1.00 93.81 273 TRP A N 1
ATOM 2194 C CA . TRP A 1 273 ? -13.982 2.885 11.817 1.00 93.81 273 TRP A CA 1
ATOM 2195 C C . TRP A 1 273 ? -14.371 1.702 10.932 1.00 93.81 273 TRP A C 1
ATOM 2197 O O . TRP A 1 273 ? -14.090 1.723 9.735 1.00 93.81 273 TRP A O 1
ATOM 2207 N N . ASP A 1 274 ? -15.094 0.719 11.473 1.00 92.69 274 ASP A N 1
ATOM 2208 C CA . ASP A 1 274 ? -15.550 -0.438 10.690 1.00 92.69 274 ASP A CA 1
ATOM 2209 C C . ASP A 1 274 ? -16.398 -0.001 9.472 1.00 92.69 274 ASP A C 1
ATOM 2211 O O . ASP A 1 274 ? -16.290 -0.571 8.386 1.00 92.69 274 ASP A O 1
ATOM 2215 N N . LYS A 1 275 ? -17.183 1.082 9.601 1.00 91.56 275 LYS A N 1
ATOM 2216 C CA . LYS A 1 275 ? -17.932 1.675 8.474 1.00 91.56 275 LYS A CA 1
ATOM 2217 C C . LYS A 1 275 ? -17.018 2.350 7.453 1.00 91.56 275 LYS A C 1
ATOM 2219 O O . LYS A 1 275 ? -17.287 2.274 6.254 1.00 91.56 275 LYS A O 1
ATOM 2224 N N . VAL A 1 276 ? -15.960 3.014 7.922 1.00 91.88 276 VAL A N 1
ATOM 2225 C CA . VAL A 1 276 ? -14.961 3.662 7.059 1.00 91.88 276 VAL A CA 1
ATOM 2226 C C . VAL A 1 276 ? -14.246 2.622 6.203 1.00 91.88 276 VAL A C 1
ATOM 2228 O O . VAL A 1 276 ? -14.078 2.861 5.016 1.00 91.88 276 VAL A O 1
ATOM 2231 N N . GLN A 1 277 ? -13.910 1.448 6.745 1.00 93.50 277 GLN A N 1
ATOM 2232 C CA . GLN A 1 277 ? -13.284 0.362 5.976 1.00 93.50 277 GLN A CA 1
ATOM 2233 C C . GLN A 1 277 ? -14.180 -0.116 4.814 1.00 93.50 277 GLN A C 1
ATOM 2235 O O . GLN A 1 277 ? -13.728 -0.244 3.679 1.00 93.50 277 GLN A O 1
ATOM 2240 N N . ILE A 1 278 ? -15.488 -0.278 5.037 1.00 95.25 278 ILE A N 1
ATOM 2241 C CA . ILE A 1 278 ? -16.423 -0.627 3.949 1.00 95.25 278 ILE A CA 1
ATOM 2242 C C . ILE A 1 278 ? -16.429 0.452 2.858 1.00 95.25 278 ILE A C 1
ATOM 2244 O O . ILE A 1 278 ? -16.404 0.132 1.667 1.00 95.25 278 ILE A O 1
ATOM 2248 N N . GLY A 1 279 ? -16.482 1.726 3.263 1.00 94.19 279 GLY A N 1
ATOM 2249 C CA . GLY A 1 279 ? -16.412 2.867 2.347 1.00 94.19 279 GLY A CA 1
ATOM 2250 C C . GLY A 1 279 ? -15.103 2.887 1.561 1.00 94.19 279 GLY A C 1
ATOM 2251 O O . GLY A 1 279 ? -15.131 2.996 0.341 1.00 94.19 279 GLY A O 1
ATOM 2252 N N . TRP A 1 280 ? -13.981 2.663 2.240 1.00 94.50 280 TRP A N 1
ATOM 2253 C CA . TRP A 1 280 ? -12.648 2.643 1.654 1.00 94.50 280 TRP A CA 1
ATOM 2254 C C . TRP A 1 280 ? -12.508 1.589 0.559 1.00 94.50 280 TRP A C 1
ATOM 2256 O O . TRP A 1 280 ? -12.082 1.918 -0.543 1.00 94.50 280 TRP A O 1
ATOM 2266 N N . ALA A 1 281 ? -12.892 0.334 0.816 1.00 96.31 281 ALA A N 1
ATOM 2267 C CA . ALA A 1 281 ? -12.783 -0.729 -0.185 1.00 96.31 281 ALA A CA 1
ATOM 2268 C C . ALA A 1 281 ? -13.649 -0.449 -1.431 1.00 96.31 281 ALA A C 1
ATOM 2270 O O . ALA A 1 281 ? -13.205 -0.676 -2.558 1.00 96.31 281 ALA A O 1
ATOM 2271 N N . LYS A 1 282 ? -14.856 0.110 -1.244 1.00 96.12 282 LYS A N 1
ATOM 2272 C CA . LYS A 1 282 ? -15.724 0.558 -2.350 1.00 96.12 282 LYS A CA 1
ATOM 2273 C C . LYS A 1 282 ? -15.101 1.712 -3.127 1.00 96.12 282 LYS A C 1
ATOM 2275 O O . LYS A 1 282 ? -15.025 1.650 -4.351 1.00 9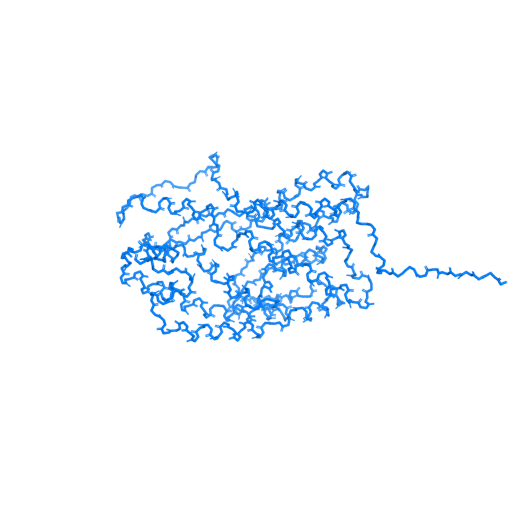6.12 282 LYS A O 1
ATOM 2280 N N . GLY A 1 283 ? -14.626 2.728 -2.414 1.00 94.62 283 GLY A N 1
ATOM 2281 C CA . GLY A 1 283 ? -13.972 3.891 -2.991 1.00 94.62 283 GLY A CA 1
ATOM 2282 C C . GLY A 1 283 ? -12.743 3.508 -3.793 1.00 94.62 283 GLY A C 1
ATOM 2283 O O . GLY A 1 283 ? -12.602 3.929 -4.933 1.00 94.62 283 GLY A O 1
ATOM 2284 N N . ARG A 1 284 ? -11.881 2.641 -3.251 1.00 94.50 284 ARG A N 1
ATOM 2285 C CA . ARG A 1 284 ? -10.686 2.165 -3.954 1.00 94.50 284 ARG A CA 1
ATOM 2286 C C . ARG A 1 284 ? -11.020 1.367 -5.208 1.00 94.50 284 ARG A C 1
ATOM 2288 O O . ARG A 1 284 ? -10.334 1.546 -6.208 1.00 94.50 284 ARG A O 1
ATOM 2295 N N . LYS A 1 285 ? -12.082 0.552 -5.198 1.00 96.25 285 LYS A N 1
ATOM 2296 C CA . LYS A 1 285 ? -12.584 -0.119 -6.411 1.00 96.25 285 LYS A CA 1
ATOM 2297 C C . LYS A 1 285 ? -12.989 0.901 -7.478 1.00 96.25 285 LYS A C 1
ATOM 2299 O O . LYS A 1 285 ? -12.587 0.768 -8.631 1.00 96.25 285 LYS A O 1
ATOM 2304 N N . GLN A 1 286 ? -13.755 1.921 -7.087 1.00 95.00 286 GLN A N 1
ATOM 2305 C CA . GLN A 1 286 ? -14.199 2.980 -7.991 1.00 95.00 286 GLN A CA 1
ATOM 2306 C C . GLN A 1 286 ? -13.011 3.787 -8.537 1.00 95.00 286 GLN A C 1
ATOM 2308 O O . GLN A 1 286 ? -12.854 3.894 -9.748 1.00 95.00 286 GLN A O 1
ATOM 2313 N N . MET A 1 287 ? -12.128 4.285 -7.670 1.00 93.44 287 MET A N 1
ATOM 2314 C CA . MET A 1 287 ? -10.938 5.044 -8.066 1.00 93.44 287 MET A CA 1
ATOM 2315 C C . MET A 1 287 ? -10.037 4.251 -9.012 1.00 93.44 287 MET A C 1
ATOM 2317 O O . MET A 1 287 ? -9.573 4.786 -10.016 1.00 93.44 287 MET A O 1
ATOM 2321 N N . PHE A 1 288 ? -9.842 2.957 -8.746 1.00 95.00 288 PHE A N 1
ATOM 2322 C CA . PHE A 1 288 ? -8.956 2.137 -9.558 1.00 95.00 288 PHE A CA 1
ATOM 2323 C C . PHE A 1 288 ? -9.507 1.862 -10.963 1.00 95.00 288 PHE A C 1
ATOM 2325 O O . PHE A 1 288 ? -8.748 1.922 -11.929 1.00 95.00 288 PHE A O 1
ATOM 2332 N N . PHE A 1 289 ? -10.810 1.582 -11.102 1.00 95.56 289 PHE A N 1
ATOM 2333 C CA . PHE A 1 289 ? -11.405 1.173 -12.384 1.00 95.56 289 PHE A CA 1
ATOM 2334 C C . PHE A 1 289 ? -12.128 2.279 -13.154 1.00 95.56 289 PHE A C 1
ATOM 2336 O O . PHE A 1 289 ? -12.213 2.200 -14.380 1.00 95.56 289 PHE A O 1
ATOM 2343 N N . GLU A 1 290 ? -12.670 3.274 -12.460 1.00 94.19 290 GLU A N 1
ATOM 2344 C CA . GLU A 1 290 ? -13.607 4.259 -13.015 1.00 94.19 290 GLU A CA 1
ATOM 2345 C C . GLU A 1 290 ? -13.119 5.702 -12.833 1.00 94.19 290 GLU A C 1
ATOM 2347 O O . GLU A 1 290 ? -13.433 6.559 -13.659 1.00 94.19 290 GLU A O 1
ATOM 2352 N N . GLY A 1 291 ? -12.324 5.964 -11.793 1.00 91.94 291 GLY A N 1
ATOM 2353 C CA . GLY A 1 291 ? -11.955 7.315 -11.381 1.00 91.94 291 GLY A CA 1
ATOM 2354 C C . GLY A 1 291 ? -13.062 7.989 -10.564 1.00 91.94 291 GLY A C 1
ATOM 2355 O O . GLY A 1 291 ? -13.962 7.338 -10.029 1.00 91.94 291 GLY A O 1
ATOM 2356 N N . SER A 1 292 ? -12.999 9.312 -10.440 1.00 90.50 292 SER A N 1
ATOM 2357 C CA . SER A 1 292 ? -13.965 10.095 -9.655 1.00 90.50 292 SER A CA 1
ATOM 2358 C C . SER A 1 292 ? -14.128 11.510 -10.212 1.00 90.50 292 SER A C 1
ATOM 2360 O O . SER A 1 292 ? -13.548 11.867 -11.239 1.00 90.50 292 SER A O 1
ATOM 2362 N N . LYS A 1 293 ? -14.948 12.326 -9.551 1.00 87.31 293 LYS A N 1
ATOM 2363 C CA . LYS A 1 293 ? -15.035 13.767 -9.779 1.00 87.31 293 LYS A CA 1
ATOM 2364 C C . LYS A 1 293 ? -14.842 14.505 -8.465 1.00 87.31 293 LYS A C 1
ATOM 2366 O O . LYS A 1 293 ? -15.432 14.120 -7.460 1.00 87.31 293 LYS A O 1
ATOM 2371 N N . THR A 1 294 ? -14.057 15.575 -8.483 1.00 77.12 294 THR A N 1
ATOM 2372 C CA . THR A 1 294 ? -13.930 16.468 -7.326 1.00 77.12 294 THR A CA 1
ATOM 2373 C C . THR A 1 294 ? -15.239 17.223 -7.076 1.00 77.12 294 THR A C 1
ATOM 2375 O O . THR A 1 294 ? -16.102 17.305 -7.955 1.00 77.12 294 THR A O 1
ATOM 2378 N N . GLU A 1 295 ? -15.382 17.820 -5.889 1.00 74.38 295 GLU A N 1
ATOM 2379 C CA . GLU A 1 295 ? -16.519 18.701 -5.569 1.00 74.38 295 GLU A CA 1
ATOM 2380 C C . GLU A 1 295 ? -16.630 19.889 -6.543 1.00 74.38 295 GLU A C 1
ATOM 2382 O O . GLU A 1 295 ? -17.737 20.299 -6.893 1.00 74.38 295 GLU A O 1
ATOM 2387 N N . ASP A 1 296 ? -15.491 20.374 -7.049 1.00 79.00 296 ASP A N 1
ATOM 2388 C CA . ASP A 1 296 ? -15.402 21.453 -8.040 1.00 79.00 296 ASP A CA 1
ATOM 2389 C C . ASP A 1 296 ? -15.723 20.992 -9.479 1.00 79.00 296 ASP A C 1
ATOM 2391 O O . ASP A 1 296 ? -15.816 21.807 -10.399 1.00 79.00 296 ASP A O 1
ATOM 2395 N N . GLY A 1 297 ? -15.950 19.690 -9.684 1.00 81.00 297 GLY A N 1
ATOM 2396 C CA . GLY A 1 297 ? -16.357 19.101 -10.959 1.00 81.00 297 GLY A CA 1
ATOM 2397 C C . GLY A 1 297 ? -15.213 18.631 -11.860 1.00 81.00 297 GLY A C 1
ATOM 2398 O O . GLY A 1 297 ? -15.486 18.205 -12.988 1.00 81.00 297 GLY A O 1
ATOM 2399 N N . ASP A 1 298 ? -13.965 18.661 -11.386 1.00 84.38 298 ASP A N 1
ATOM 2400 C CA . ASP A 1 298 ? -12.816 18.143 -12.131 1.00 84.38 298 ASP A CA 1
ATOM 2401 C C . ASP A 1 298 ? -12.857 16.615 -12.189 1.00 84.38 298 ASP A C 1
ATOM 2403 O O . ASP A 1 298 ? -13.132 15.948 -11.192 1.00 84.38 298 ASP A O 1
ATOM 2407 N N . ASN A 1 299 ? -12.561 16.044 -13.359 1.00 88.38 299 ASN A N 1
ATOM 2408 C CA . ASN A 1 299 ? -12.489 14.593 -13.512 1.00 88.38 299 ASN A CA 1
ATOM 2409 C C . ASN A 1 299 ? -11.141 14.082 -13.004 1.00 88.38 299 ASN A C 1
ATOM 2411 O O . ASN A 1 299 ? -10.089 14.504 -13.485 1.00 88.38 299 ASN A O 1
ATOM 2415 N N . ILE A 1 300 ? -11.194 13.119 -12.094 1.00 88.31 300 ILE A N 1
ATOM 2416 C CA . ILE A 1 300 ? -10.045 12.333 -11.675 1.00 88.31 300 ILE A CA 1
ATOM 2417 C C . ILE A 1 300 ? -10.038 11.050 -12.516 1.00 88.31 300 ILE A C 1
ATOM 2419 O O . ILE A 1 300 ? -11.012 10.292 -12.450 1.00 88.31 300 ILE A O 1
ATOM 2423 N N . PRO A 1 301 ? -8.999 10.802 -13.333 1.00 91.50 301 PRO A N 1
ATOM 2424 C CA . PRO A 1 301 ? -8.918 9.586 -14.133 1.00 91.50 301 PRO A CA 1
ATOM 2425 C C . PRO A 1 301 ? -8.824 8.341 -13.245 1.00 91.50 301 PRO A C 1
ATOM 2427 O O . PRO A 1 301 ? -8.360 8.408 -12.109 1.00 91.50 301 PRO A O 1
ATOM 2430 N N . ALA A 1 302 ? -9.250 7.193 -13.776 1.00 93.19 302 ALA A N 1
ATOM 2431 C CA . ALA A 1 302 ? -9.057 5.916 -13.101 1.00 93.19 302 ALA A CA 1
ATOM 2432 C C . ALA A 1 302 ? -7.562 5.660 -12.880 1.00 93.19 302 ALA A C 1
ATOM 2434 O O . ALA A 1 302 ? -6.769 5.872 -13.803 1.00 93.19 302 ALA A O 1
ATOM 2435 N N . ASP A 1 303 ? -7.177 5.147 -11.713 1.00 93.81 303 ASP A N 1
ATOM 2436 C CA . ASP A 1 303 ? -5.761 4.923 -11.404 1.00 93.81 303 ASP A CA 1
ATOM 2437 C C . ASP A 1 303 ? -5.111 4.026 -12.463 1.00 93.81 303 ASP A C 1
ATOM 2439 O O . ASP A 1 303 ? -4.037 4.347 -12.968 1.00 93.81 303 ASP A O 1
ATOM 2443 N N . ILE A 1 304 ? -5.816 2.979 -12.904 1.00 95.12 304 ILE A N 1
ATOM 2444 C CA . ILE A 1 304 ? -5.335 2.037 -13.920 1.00 95.12 304 ILE A CA 1
ATOM 2445 C C . ILE A 1 304 ? -5.126 2.664 -15.308 1.00 95.12 304 ILE A C 1
ATOM 2447 O O . ILE A 1 304 ? -4.459 2.073 -16.148 1.00 95.12 304 ILE A O 1
ATOM 2451 N N . SER A 1 305 ? -5.669 3.851 -15.587 1.00 94.81 305 SER A N 1
ATOM 2452 C CA . SER A 1 305 ? -5.495 4.500 -16.896 1.00 94.81 305 SER A CA 1
ATOM 2453 C C . SER A 1 305 ? -4.081 5.045 -17.135 1.00 94.81 305 SER A C 1
ATOM 2455 O O . SER A 1 305 ? -3.750 5.386 -18.268 1.00 94.81 305 SER A O 1
ATOM 2457 N N . HIS A 1 306 ? -3.236 5.070 -16.098 1.00 94.75 306 HIS A N 1
ATOM 2458 C CA . HIS A 1 306 ? -1.850 5.548 -16.157 1.00 94.75 306 HIS A CA 1
ATOM 2459 C C . HIS A 1 306 ? -0.849 4.470 -16.611 1.00 94.75 306 HIS A C 1
ATOM 2461 O O . HIS A 1 306 ? 0.354 4.710 -16.633 1.00 94.75 306 HIS A O 1
ATOM 2467 N N . VAL A 1 307 ? -1.317 3.272 -16.980 1.00 96.56 307 VAL A N 1
ATOM 2468 C CA . VAL A 1 307 ? -0.459 2.197 -17.503 1.00 96.56 307 VAL A CA 1
ATOM 2469 C C . VAL A 1 307 ? -0.933 1.719 -18.883 1.00 96.56 307 VAL A C 1
ATOM 2471 O O . VAL A 1 307 ? -2.113 1.876 -19.215 1.00 96.56 307 VAL A O 1
ATOM 2474 N N . PRO A 1 308 ? -0.055 1.105 -19.703 1.00 97.50 308 PRO A N 1
ATOM 2475 C CA . PRO A 1 308 ? -0.428 0.592 -21.024 1.00 97.50 308 PRO A CA 1
ATOM 2476 C C . PRO A 1 308 ? -1.591 -0.408 -20.975 1.00 97.50 308 PRO A C 1
ATOM 2478 O O . PRO A 1 308 ? -1.674 -1.211 -20.048 1.00 97.50 308 PRO A O 1
ATOM 2481 N N . ASP A 1 309 ? -2.444 -0.448 -22.003 1.00 97.81 309 ASP A N 1
ATOM 2482 C CA . ASP A 1 309 ? -3.644 -1.309 -22.051 1.00 97.81 309 ASP A CA 1
ATOM 2483 C C . ASP A 1 309 ? -3.364 -2.792 -21.741 1.00 97.81 309 ASP A C 1
ATOM 2485 O O . ASP A 1 309 ? -4.150 -3.460 -21.058 1.00 97.81 309 ASP A O 1
ATOM 2489 N N . ALA A 1 310 ? -2.227 -3.316 -22.211 1.00 97.69 310 ALA A N 1
ATOM 2490 C CA . ALA A 1 310 ? -1.803 -4.682 -21.917 1.00 97.69 310 ALA A CA 1
ATOM 2491 C C . ALA A 1 310 ? -1.544 -4.891 -20.414 1.00 97.69 310 ALA A C 1
ATOM 2493 O O . ALA A 1 310 ? -1.985 -5.896 -19.857 1.00 97.69 310 ALA A O 1
ATOM 2494 N N . VAL A 1 311 ? -0.921 -3.915 -19.745 1.00 98.25 311 VAL A N 1
ATOM 2495 C CA . VAL A 1 311 ? -0.715 -3.893 -18.287 1.00 98.25 311 VAL A CA 1
ATOM 2496 C C . VAL A 1 311 ? -2.057 -3.770 -17.568 1.00 98.25 311 VAL A C 1
ATOM 2498 O O . VAL A 1 311 ? -2.327 -4.547 -16.654 1.00 98.25 311 VAL A O 1
ATOM 2501 N N . GLN A 1 312 ? -2.955 -2.886 -18.023 1.00 98.06 312 GLN A N 1
ATOM 2502 C CA . GLN A 1 312 ? -4.290 -2.736 -17.426 1.00 98.06 312 GLN A CA 1
ATOM 2503 C C . GLN A 1 312 ? -5.067 -4.058 -17.418 1.00 98.06 312 GLN A C 1
ATOM 2505 O O . GLN A 1 312 ? -5.730 -4.400 -16.439 1.00 98.06 312 GLN A O 1
ATOM 2510 N N . LYS A 1 313 ? -4.995 -4.826 -18.513 1.00 97.88 313 LYS A N 1
ATOM 2511 C CA . LYS A 1 313 ? -5.652 -6.137 -18.624 1.00 97.88 313 LYS A CA 1
ATOM 2512 C C . LYS A 1 313 ? -5.143 -7.121 -17.568 1.00 97.88 313 LYS A C 1
ATOM 2514 O O . LYS A 1 313 ? -5.947 -7.885 -17.036 1.00 97.88 313 LYS A O 1
ATOM 2519 N N . GLN A 1 314 ? -3.844 -7.112 -17.278 1.00 98.25 314 GLN A N 1
ATOM 2520 C CA . GLN A 1 314 ? -3.241 -7.980 -16.266 1.00 98.25 314 GLN A CA 1
ATOM 2521 C C . GLN A 1 314 ? -3.575 -7.502 -14.850 1.00 98.25 314 GLN A C 1
ATOM 2523 O O . GLN A 1 314 ? -4.094 -8.272 -14.044 1.00 98.25 314 GLN A O 1
ATOM 2528 N N . LEU A 1 315 ? -3.418 -6.206 -14.570 1.00 97.69 315 LEU A N 1
ATOM 2529 C CA . LEU A 1 315 ? -3.740 -5.644 -13.258 1.00 97.69 315 LEU A CA 1
ATOM 2530 C C . LEU A 1 315 ? -5.225 -5.803 -12.896 1.00 97.69 315 LEU A C 1
ATOM 2532 O O . LEU A 1 315 ? -5.534 -6.094 -11.747 1.00 97.69 315 LEU A O 1
ATOM 2536 N N . LYS A 1 316 ? -6.156 -5.738 -13.860 1.00 97.25 316 LYS A N 1
ATOM 2537 C CA . LYS A 1 316 ? -7.585 -6.043 -13.625 1.00 97.25 316 LYS A CA 1
ATOM 2538 C C . LYS A 1 316 ? -7.828 -7.439 -13.049 1.00 97.25 316 LYS A C 1
ATOM 2540 O O . LYS A 1 316 ? -8.753 -7.601 -12.263 1.00 97.25 316 LYS A O 1
ATOM 2545 N N . LYS A 1 317 ? -7.021 -8.435 -13.429 1.00 96.19 317 LYS A N 1
ATOM 2546 C CA . LYS A 1 317 ? -7.106 -9.788 -12.856 1.00 96.19 317 LYS A CA 1
ATOM 2547 C C . LYS A 1 317 ? -6.535 -9.834 -11.446 1.00 96.19 317 LYS A C 1
ATOM 2549 O O . LYS A 1 317 ? -7.023 -10.585 -10.617 1.00 96.19 317 LYS A O 1
ATOM 2554 N N . ARG A 1 318 ? -5.487 -9.049 -11.188 1.00 95.88 318 ARG A N 1
ATOM 2555 C CA . ARG A 1 318 ? -4.822 -9.000 -9.884 1.00 95.88 318 ARG A CA 1
ATOM 2556 C C . ARG A 1 318 ? -5.633 -8.236 -8.834 1.00 95.88 318 ARG A C 1
ATOM 2558 O O . ARG A 1 318 ? -5.585 -8.585 -7.661 1.00 95.88 318 ARG A O 1
ATOM 2565 N N . PHE A 1 319 ? -6.377 -7.217 -9.258 1.00 97.00 319 PHE A N 1
ATOM 2566 C CA . PHE A 1 319 ? -7.169 -6.322 -8.411 1.00 97.00 319 PHE A CA 1
ATOM 2567 C C . PHE A 1 319 ? -8.644 -6.763 -8.348 1.00 97.00 319 PHE A C 1
ATOM 2569 O O . PHE A 1 319 ? -9.558 -5.946 -8.454 1.00 97.00 319 PHE A O 1
ATOM 2576 N N . ASP A 1 320 ? -8.896 -8.064 -8.204 1.00 95.94 320 ASP A N 1
ATOM 2577 C CA . ASP A 1 320 ? -10.232 -8.659 -8.332 1.00 95.94 320 ASP A CA 1
ATOM 2578 C C . ASP A 1 320 ? -10.953 -8.905 -6.993 1.00 95.94 320 ASP A C 1
ATOM 2580 O O . ASP A 1 320 ? -12.132 -9.264 -6.988 1.00 95.94 320 ASP A O 1
ATOM 2584 N N . LYS A 1 321 ? -10.301 -8.665 -5.845 1.00 97.75 321 LYS A N 1
ATOM 2585 C CA . LYS A 1 321 ? -10.835 -9.043 -4.520 1.00 97.75 321 LYS A CA 1
ATOM 2586 C C . LYS A 1 321 ? -11.503 -7.919 -3.733 1.00 97.75 321 LYS A C 1
ATOM 2588 O O . LYS A 1 321 ? -11.805 -8.113 -2.555 1.00 97.75 321 LYS A O 1
ATOM 2593 N N . TYR A 1 322 ? -11.775 -6.770 -4.352 1.00 97.56 322 TYR A N 1
ATOM 2594 C CA . TYR A 1 322 ? -12.459 -5.657 -3.680 1.00 97.56 322 TYR A CA 1
ATOM 2595 C C . TYR A 1 322 ? -13.785 -6.077 -3.036 1.00 97.56 322 TYR A C 1
ATOM 2597 O O . TYR A 1 322 ? -14.044 -5.722 -1.889 1.00 97.56 322 TYR A O 1
ATOM 2605 N N . ASP A 1 323 ? -14.606 -6.862 -3.740 1.00 98.25 323 ASP A N 1
ATOM 2606 C CA . ASP A 1 323 ? -15.908 -7.300 -3.220 1.00 98.25 323 ASP A CA 1
ATOM 2607 C C . ASP A 1 323 ? -15.747 -8.232 -2.008 1.00 98.25 323 ASP A C 1
ATOM 2609 O O . ASP A 1 323 ? -16.447 -8.070 -1.012 1.00 98.25 323 ASP A O 1
ATOM 2613 N N . THR A 1 324 ? -14.737 -9.107 -2.017 1.00 98.25 324 THR A N 1
ATOM 2614 C CA . THR A 1 324 ? -14.378 -9.928 -0.849 1.00 98.25 324 THR A CA 1
ATOM 2615 C C . THR A 1 324 ? -13.982 -9.063 0.350 1.00 98.25 324 THR A C 1
ATOM 2617 O O . THR A 1 324 ? -14.413 -9.326 1.469 1.00 98.25 324 THR A O 1
ATOM 2620 N N . SER A 1 325 ? -13.188 -8.009 0.139 1.00 98.06 325 SER A N 1
ATOM 2621 C CA . SER A 1 325 ? -12.813 -7.069 1.206 1.00 98.06 325 SER A CA 1
ATOM 2622 C C . SER A 1 325 ? -14.014 -6.302 1.762 1.00 98.06 325 SER A C 1
ATOM 2624 O O . SER A 1 325 ? -14.095 -6.086 2.971 1.00 98.06 325 SER A O 1
ATOM 2626 N N . ILE A 1 326 ? -14.965 -5.921 0.903 1.00 98.25 326 ILE A N 1
ATOM 2627 C CA . ILE A 1 326 ? -16.222 -5.272 1.302 1.00 98.25 326 ILE A CA 1
ATOM 2628 C C . ILE A 1 326 ? -17.066 -6.218 2.163 1.00 98.25 326 ILE A C 1
ATOM 2630 O O . ILE A 1 326 ? -17.590 -5.802 3.201 1.00 98.25 326 ILE A O 1
ATOM 2634 N N . ASP A 1 327 ? -17.175 -7.485 1.765 1.00 98.06 327 ASP A N 1
ATOM 2635 C CA . ASP A 1 327 ? -17.916 -8.499 2.512 1.00 98.06 327 ASP A CA 1
ATOM 2636 C C . ASP A 1 327 ? -17.274 -8.772 3.878 1.00 98.06 327 ASP A C 1
ATOM 2638 O O . ASP A 1 327 ? -17.979 -8.783 4.890 1.00 98.06 327 ASP A O 1
ATOM 2642 N N . LEU A 1 328 ? -15.945 -8.919 3.942 1.00 95.44 328 LEU A N 1
ATOM 2643 C CA . LEU A 1 328 ? -15.223 -9.104 5.207 1.00 95.44 328 LEU A CA 1
ATOM 2644 C C . LEU A 1 328 ? -15.374 -7.893 6.136 1.00 95.44 328 LEU A C 1
ATOM 2646 O O . LEU A 1 328 ? -15.667 -8.061 7.322 1.00 95.44 328 LEU A O 1
ATOM 2650 N N . ALA A 1 329 ? -15.248 -6.673 5.606 1.00 95.50 329 ALA A N 1
ATOM 2651 C CA . ALA A 1 329 ? -15.447 -5.450 6.382 1.00 95.50 329 ALA A CA 1
ATOM 2652 C C . ALA A 1 329 ? -16.888 -5.345 6.916 1.00 95.50 329 ALA A C 1
ATOM 2654 O O . ALA A 1 329 ? -17.100 -4.961 8.066 1.00 95.50 329 ALA A O 1
ATOM 2655 N N . THR A 1 330 ? -17.878 -5.763 6.121 1.00 97.75 330 THR A N 1
ATOM 2656 C CA . THR A 1 330 ? -19.290 -5.806 6.535 1.00 97.75 330 THR A CA 1
ATOM 2657 C C . THR A 1 330 ? -19.515 -6.839 7.640 1.00 97.75 330 THR A C 1
ATOM 2659 O O . THR A 1 330 ? -20.151 -6.535 8.648 1.00 97.75 330 THR A O 1
ATOM 2662 N N . GLN A 1 331 ? -18.953 -8.045 7.511 1.00 95.50 331 GLN A N 1
ATOM 2663 C CA . GLN A 1 331 ? -19.036 -9.075 8.553 1.00 95.50 331 GLN A CA 1
ATOM 2664 C C . GLN A 1 331 ? -18.385 -8.613 9.860 1.00 95.50 331 GLN A C 1
ATOM 2666 O O . GLN A 1 331 ? -18.936 -8.834 10.937 1.00 95.50 331 GLN A O 1
ATOM 2671 N N . ARG A 1 332 ? -17.239 -7.931 9.774 1.00 93.25 332 ARG A N 1
ATOM 2672 C CA . ARG A 1 332 ? -16.550 -7.357 10.932 1.00 93.25 332 ARG A CA 1
ATOM 2673 C C . ARG A 1 332 ? -17.367 -6.264 11.611 1.00 93.25 332 ARG A C 1
ATOM 2675 O O . ARG A 1 332 ? -17.484 -6.289 12.834 1.00 93.25 332 ARG A O 1
ATOM 2682 N N . GLN A 1 333 ? -17.966 -5.360 10.837 1.00 96.19 333 GLN A N 1
ATOM 2683 C CA . GLN A 1 333 ? -18.871 -4.346 11.371 1.00 96.19 333 GLN A CA 1
ATOM 2684 C C . GLN A 1 333 ? -20.033 -5.004 12.131 1.00 96.19 333 GLN A C 1
ATOM 2686 O O . GLN A 1 333 ? -20.348 -4.601 13.250 1.00 96.19 333 GLN A O 1
ATOM 2691 N N . GLU A 1 334 ? -20.650 -6.040 11.555 1.00 96.31 334 GLU A N 1
ATOM 2692 C CA . GLU A 1 334 ? -21.754 -6.762 12.194 1.00 96.31 334 GLU A CA 1
ATOM 2693 C C . GLU A 1 334 ? -21.323 -7.526 13.451 1.00 96.31 334 GLU A C 1
ATOM 2695 O O . GLU A 1 334 ? -22.084 -7.586 14.415 1.00 96.31 334 GLU A O 1
ATOM 2700 N N . LEU A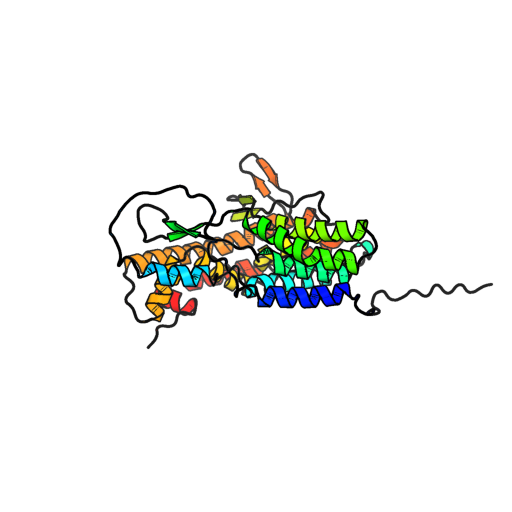 1 335 ? -20.106 -8.072 13.468 1.00 92.81 335 LEU A N 1
ATOM 2701 C CA . LEU A 1 335 ? -19.526 -8.738 14.633 1.00 92.81 335 LEU A CA 1
ATOM 2702 C C . LEU A 1 335 ? -19.260 -7.752 15.783 1.00 92.81 335 LEU A C 1
ATOM 2704 O O . LEU A 1 335 ? -19.563 -8.054 16.935 1.00 92.81 335 LEU A O 1
ATOM 2708 N N . ARG A 1 336 ? -18.690 -6.580 15.479 1.00 93.94 336 ARG A N 1
ATOM 2709 C CA . ARG A 1 336 ? -18.247 -5.588 16.474 1.00 93.94 336 ARG A CA 1
ATOM 2710 C C . ARG A 1 336 ? -19.351 -4.638 16.942 1.00 93.94 336 ARG A C 1
ATOM 2712 O O . ARG A 1 336 ? -19.173 -3.971 17.962 1.00 93.94 336 ARG A O 1
ATOM 2719 N N . LYS A 1 337 ? -20.497 -4.569 16.250 1.00 95.25 337 LYS A N 1
ATOM 2720 C CA . LYS A 1 337 ? -21.566 -3.589 16.540 1.00 95.25 337 LYS A CA 1
ATOM 2721 C C . LYS A 1 337 ? -22.048 -3.613 17.997 1.00 95.25 337 LYS A C 1
ATOM 2723 O O . LYS A 1 337 ? -22.275 -2.549 18.572 1.00 95.25 337 LYS A O 1
ATOM 2728 N N . ASP A 1 338 ? -22.129 -4.806 18.587 1.00 94.62 338 ASP A N 1
ATOM 2729 C CA . ASP A 1 338 ? -22.641 -5.041 19.943 1.00 94.62 338 ASP A CA 1
ATOM 2730 C C . ASP A 1 338 ? -21.523 -5.358 20.953 1.00 94.62 338 ASP A C 1
ATOM 2732 O O . ASP A 1 338 ? -21.807 -5.619 22.120 1.00 94.62 338 ASP A O 1
ATOM 2736 N N . MET A 1 339 ? -20.253 -5.339 20.527 1.00 96.69 339 MET A N 1
ATOM 2737 C CA . MET A 1 339 ? -19.127 -5.592 21.425 1.00 96.69 339 MET A CA 1
ATOM 2738 C C . MET A 1 339 ? -18.932 -4.425 22.396 1.00 96.69 339 MET A C 1
ATOM 2740 O O . MET A 1 339 ? -18.941 -3.254 21.997 1.00 96.69 339 MET A O 1
ATOM 2744 N N . ALA A 1 340 ? -18.735 -4.765 23.668 1.00 97.12 340 ALA A N 1
ATOM 2745 C CA . ALA A 1 340 ? -18.264 -3.841 24.695 1.00 97.12 340 ALA A CA 1
ATOM 2746 C C . ALA A 1 340 ? -16.744 -3.636 24.592 1.00 97.12 340 ALA A C 1
ATOM 2748 O O . ALA A 1 340 ? -16.043 -4.426 23.953 1.00 97.12 340 ALA A O 1
ATOM 2749 N N . PHE A 1 341 ? -16.226 -2.604 25.258 1.00 96.69 341 PHE A N 1
ATOM 2750 C CA . PHE A 1 341 ? -14.805 -2.259 25.289 1.00 96.69 341 PHE A CA 1
ATOM 2751 C C . PHE A 1 341 ? -13.873 -3.458 25.527 1.00 96.69 341 PHE A C 1
ATOM 2753 O O . PHE A 1 341 ? -12.924 -3.639 24.770 1.00 96.69 341 PHE A O 1
ATOM 2760 N N . GLU A 1 342 ? -14.142 -4.300 26.530 1.00 95.25 342 GLU A N 1
ATOM 2761 C CA . GLU A 1 342 ? -13.295 -5.456 26.853 1.00 95.25 342 GLU A CA 1
ATOM 2762 C C . GLU A 1 342 ? -13.249 -6.473 25.704 1.00 95.25 342 GLU A C 1
ATOM 2764 O O . GLU A 1 342 ? -12.183 -6.969 25.347 1.00 95.25 342 GLU A O 1
ATOM 2769 N N . GLN A 1 343 ? -14.393 -6.724 25.063 1.00 95.06 343 GLN A N 1
ATOM 2770 C CA . GLN A 1 343 ? -14.485 -7.632 23.917 1.00 95.06 343 GLN A CA 1
ATOM 2771 C C . GLN A 1 343 ? -13.763 -7.064 22.691 1.00 95.06 343 GLN A C 1
ATOM 2773 O O . GLN A 1 343 ? -13.139 -7.815 21.944 1.00 95.06 343 GLN A O 1
ATOM 2778 N N . LEU A 1 344 ? -13.824 -5.743 22.489 1.00 92.38 344 LEU A N 1
ATOM 2779 C CA . LEU A 1 344 ? -13.055 -5.072 21.442 1.00 92.38 344 LEU A CA 1
ATOM 2780 C C . LEU A 1 344 ? -11.552 -5.167 21.724 1.00 92.38 344 LEU A C 1
ATOM 2782 O O . LEU A 1 344 ? -10.802 -5.530 20.826 1.00 92.38 344 LEU A O 1
ATOM 2786 N N . ALA A 1 345 ? -11.107 -4.916 22.956 1.00 86.56 345 ALA A N 1
ATOM 2787 C CA . ALA A 1 345 ? -9.697 -5.032 23.325 1.00 86.56 345 ALA A CA 1
ATOM 2788 C C . ALA A 1 345 ? -9.159 -6.453 23.066 1.00 86.56 345 ALA A C 1
ATOM 2790 O O . ALA A 1 345 ? -8.128 -6.614 22.411 1.00 86.56 345 ALA A O 1
ATOM 2791 N N . GLU A 1 346 ? -9.893 -7.489 23.484 1.00 84.12 346 GLU A N 1
ATOM 2792 C CA . GLU A 1 346 ? -9.552 -8.888 23.193 1.00 84.12 346 GLU A CA 1
ATOM 2793 C C . GLU A 1 346 ? -9.547 -9.189 21.687 1.00 84.12 346 GLU A C 1
ATOM 2795 O O . GLU A 1 346 ? -8.639 -9.861 21.196 1.00 84.12 346 GLU A O 1
ATOM 2800 N N . ASN A 1 347 ? -10.515 -8.659 20.931 1.00 87.19 347 ASN A N 1
ATOM 2801 C CA . ASN A 1 347 ? -10.582 -8.830 19.479 1.00 87.19 347 ASN A CA 1
ATOM 2802 C C . ASN A 1 347 ? -9.388 -8.194 18.743 1.00 87.19 347 ASN A C 1
ATOM 2804 O O . ASN A 1 347 ? -8.986 -8.705 17.701 1.00 87.19 347 ASN A O 1
ATOM 2808 N N . PHE A 1 348 ? -8.802 -7.130 19.299 1.00 85.56 348 PHE A N 1
ATOM 2809 C CA . PHE A 1 348 ? -7.565 -6.500 18.821 1.00 85.56 348 PHE A CA 1
ATOM 2810 C C . PHE A 1 348 ? -6.287 -7.164 19.380 1.00 85.56 348 PHE A C 1
ATOM 2812 O O . PHE A 1 348 ? -5.183 -6.713 19.083 1.00 85.56 348 PHE A O 1
ATOM 2819 N N . GLY A 1 349 ? -6.408 -8.234 20.177 1.00 81.06 349 GLY A N 1
ATOM 2820 C CA . GLY A 1 349 ? -5.276 -8.991 20.726 1.00 81.06 349 GLY A CA 1
ATOM 2821 C C . GLY A 1 349 ? -4.762 -8.515 22.091 1.00 81.06 349 GLY A C 1
ATOM 2822 O O . GLY A 1 349 ? -3.734 -9.002 22.560 1.00 81.06 349 GLY A O 1
ATOM 2823 N N . PHE A 1 350 ? -5.468 -7.606 22.766 1.00 78.06 350 PHE A N 1
ATOM 2824 C CA . PHE A 1 350 ? -5.103 -7.071 24.083 1.00 78.06 350 PHE A CA 1
ATOM 2825 C C . PHE A 1 350 ? -5.825 -7.822 25.209 1.00 78.06 350 PHE A C 1
ATOM 2827 O O . PHE A 1 350 ? -6.627 -7.248 25.943 1.00 78.06 350 PHE A O 1
ATOM 2834 N N . ALA A 1 351 ? -5.549 -9.123 25.341 1.00 75.00 351 ALA A N 1
ATOM 2835 C CA . ALA A 1 351 ? -6.111 -9.936 26.420 1.00 75.00 351 ALA A CA 1
ATOM 2836 C C . ALA A 1 351 ? -5.671 -9.419 27.804 1.00 75.00 351 ALA A C 1
ATOM 2838 O O . ALA A 1 351 ? -4.503 -9.081 28.003 1.00 75.00 351 ALA A O 1
ATOM 2839 N N . HIS A 1 352 ? -6.598 -9.373 28.762 1.00 63.12 352 HIS A N 1
ATOM 2840 C CA . HIS A 1 352 ? -6.326 -8.900 30.121 1.00 63.12 352 HIS A CA 1
ATOM 2841 C C . HIS A 1 352 ? -5.284 -9.788 30.817 1.00 63.12 352 HIS A C 1
ATOM 2843 O O . HIS A 1 352 ? -5.440 -11.011 30.863 1.00 63.12 352 HIS A O 1
ATOM 2849 N N . ALA A 1 353 ? -4.236 -9.189 31.390 1.00 60.28 353 ALA A N 1
ATOM 2850 C CA . ALA A 1 353 ? -3.316 -9.904 32.266 1.00 60.28 353 ALA A CA 1
ATOM 2851 C C . ALA A 1 353 ? -4.097 -10.403 33.490 1.00 60.28 353 ALA A C 1
ATOM 2853 O O . ALA A 1 353 ? -4.696 -9.6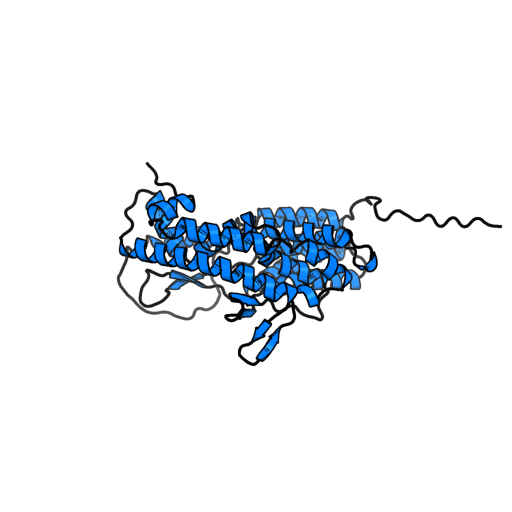09 34.216 1.00 60.28 353 ALA A O 1
ATOM 2854 N N . ALA A 1 354 ? -4.165 -11.725 33.650 1.00 50.22 354 ALA A N 1
ATOM 2855 C CA . ALA A 1 354 ? -4.892 -12.381 34.735 1.00 50.22 354 ALA A CA 1
ATOM 2856 C C . ALA A 1 354 ? -4.342 -12.027 36.124 1.00 50.22 354 ALA A C 1
ATOM 2858 O O . ALA A 1 354 ? -3.099 -11.918 36.257 1.00 50.22 354 ALA A O 1
#